Protein 2V82 (pdb70)

Radius of gyration: 15.52 Å; Cα contacts (8 Å, |Δi|>4): 433; chains: 1; bounding box: 41×30×37 Å

Solvent-accessible surface area: 8986 Å² total

CATH classification: 3.20.20.70

InterPro domains:
  IPR000887 KDPG/KHG aldolase [PF01081] (5-183)
  IPR000887 KDPG/KHG aldolase [PTHR30246] (6-203)
  IPR000887 KDPG/KHG aldolase [cd00452] (5-182)
  IPR013785 Aldolase-type TIM barrel [G3DSA:3.20.20.70] (1-205)

Foldseek 3Di:
DPPDDAFEEEEAEQADQVCLVLLVCLLLVLPAAHYAYEPNHPPVVNNQVVCCVVCVVSHQYYYEQDDDLVVLVSRLCPHQEYEHQFQDLSNLLSNVVSPAYAYEDADLVRVVSSVVSPHQEYEHPQQVVVDLQNLLVSCVPDDVRYAYEHEHPDALVCQLSNVVSPHPYYYYYVNQYDNPDDSVSNNVRSNSNVVSSVVSVVD

Sequence (203 aa):
QWQTKLPLIAILRGITPDEALAHVGAVIDAGFDAVEIPLNSPQWEQSIPAIVDAYGDKALIGAGTVLKPEQVDALARGCCQLIVTPNIHSEVIRRAVGYGTVCPGCATATEAFTALEAGAQALKIFPSSAFGPQYIKALKAVLPSDIAVFAVGGVTPENLAQWIDAGCAGAGLGSDLYRAGQSVERTAQQAAAFVKAYREAVQL

Nearest PDB structures (foldseek):
  4qcc-assembly1_A  TM=1.005E+00  e=1.218E-37  Escherichia coli
  2v81-assembly1_A  TM=1.001E+00  e=1.238E-35  Escherichia coli
  4bk9-assembly1_C  TM=8.601E-01  e=1.129E-11  Zymomonas mobilis
  1yad-assembly1_B  TM=7.407E-01  e=1.465E-07  Bacillus subtilis
  3qh2-assembly1_B  TM=7.342E-01  e=1.551E-07  Bacillus subtilis

Structure (mmCIF, N/CA/C/O backbone):
data_2V82
#
_entry.id   2V82
#
_cell.length_a   104.600
_cell.length_b   104.600
_cell.length_c   74.210
_cell.angle_alpha   90.00
_cell.angle_beta   90.00
_cell.angle_gamma   120.00
#
_symmetry.space_group_name_H-M   'H 3'
#
loop_
_entity.id
_entity.type
_entity.pdbx_description
1 polymer '2-DEHYDRO-3-DEOXY-6-PHOSPHOGALACTONATE ALDOLASE'
2 non-polymer 2-KETO-DEOXY-GALACTOSE
3 water water
#
loop_
_atom_site.group_PDB
_atom_site.id
_atom_site.type_symbol
_atom_site.label_atom_id
_atom_site.label_alt_id
_atom_site.label_comp_id
_atom_site.label_asym_id
_atom_site.label_entity_id
_atom_site.label_seq_id
_atom_site.pdbx_PDB_ins_code
_atom_site.Cartn_x
_atom_site.Cartn_y
_atom_site.Cartn_z
_atom_site.occupancy
_atom_site.B_iso_or_equiv
_atom_site.auth_seq_id
_atom_site.auth_comp_id
_atom_site.auth_asym_id
_atom_site.auth_atom_id
_atom_site.pdbx_PDB_model_num
ATOM 1 N N . GLN A 1 2 ? 11.461 22.730 3.368 1.00 65.48 2 GLN A N 1
ATOM 2 C CA . GLN A 1 2 ? 12.293 22.258 2.215 1.00 65.26 2 GLN A CA 1
ATOM 3 C C . GLN A 1 2 ? 13.425 21.318 2.639 1.00 65.08 2 GLN A C 1
ATOM 4 O O . GLN A 1 2 ? 13.886 21.357 3.786 1.00 65.09 2 GLN A O 1
ATOM 10 N N . TRP A 1 3 ? 13.850 20.469 1.699 1.00 64.71 3 TRP A N 1
ATOM 11 C CA . TRP A 1 3 ? 15.097 19.712 1.812 1.00 64.14 3 TRP A CA 1
ATOM 12 C C . TRP A 1 3 ? 16.237 20.724 1.916 1.00 63.66 3 TRP A C 1
ATOM 13 O O . TRP A 1 3 ? 16.275 21.708 1.167 1.00 63.78 3 TRP A O 1
ATOM 24 N N . GLN A 1 4 ? 17.155 20.492 2.849 1.00 62.79 4 GLN A N 1
ATOM 25 C CA . GLN A 1 4 ? 18.174 21.492 3.171 1.00 61.90 4 GLN A CA 1
ATOM 26 C C . GLN A 1 4 ? 19.535 21.216 2.530 1.00 60.87 4 GLN A C 1
ATOM 27 O O . GLN A 1 4 ? 20.560 21.729 2.995 1.00 61.12 4 GLN A O 1
ATOM 33 N N . THR A 1 5 ? 19.542 20.413 1.464 1.00 59.48 5 THR A N 1
ATOM 34 C CA . THR A 1 5 ? 20.762 20.197 0.669 1.00 57.97 5 THR A CA 1
ATOM 35 C C . THR A 1 5 ? 20.580 20.686 -0.785 1.00 56.54 5 THR A C 1
ATOM 36 O O . THR A 1 5 ? 19.491 20.525 -1.360 1.00 56.54 5 THR A O 1
ATOM 40 N N . LYS A 1 6 ? 21.637 21.290 -1.350 1.00 54.20 6 LYS A N 1
ATOM 41 C CA . LYS A 1 6 ? 21.609 21.931 -2.683 1.00 51.91 6 LYS A CA 1
ATOM 42 C C . LYS A 1 6 ? 20.809 21.161 -3.744 1.00 49.97 6 LYS A C 1
ATOM 43 O O . LYS A 1 6 ? 19.749 21.621 -4.177 1.00 49.79 6 LYS A O 1
ATOM 49 N N . LEU A 1 7 ? 21.316 19.997 -4.158 1.00 47.19 7 LEU A N 1
ATOM 50 C CA . LEU A 1 7 ? 20.573 19.107 -5.063 1.00 44.42 7 LEU A CA 1
ATOM 51 C C . LEU A 1 7 ? 19.874 17.992 -4.279 1.00 42.02 7 LEU A C 1
ATOM 52 O O . LEU A 1 7 ? 20.519 17.276 -3.510 1.00 41.75 7 LEU A O 1
ATOM 57 N N . PRO A 1 8 ? 18.553 17.845 -4.484 1.00 39.67 8 PRO A N 1
ATOM 58 C CA . PRO A 1 8 ? 17.691 16.910 -3.760 1.00 38.00 8 PRO A CA 1
ATOM 59 C C . PRO A 1 8 ? 17.738 15.477 -4.297 1.00 36.32 8 PRO A C 1
ATOM 60 O O . PRO A 1 8 ? 16.698 14.845 -4.465 1.00 35.79 8 PRO A O 1
ATOM 64 N N . LEU A 1 9 ? 18.930 14.965 -4.557 1.00 34.94 9 LEU A N 1
ATOM 65 C CA . LEU A 1 9 ? 19.069 13.584 -4.994 1.00 33.61 9 LEU A CA 1
ATOM 66 C C . LEU A 1 9 ? 19.884 12.801 -3.970 1.00 33.13 9 LEU A C 1
ATOM 67 O O . LEU A 1 9 ? 20.926 13.270 -3.486 1.00 32.72 9 LEU A O 1
ATOM 72 N N . ILE A 1 10 ? 19.394 11.611 -3.625 1.00 32.24 10 ILE A N 1
ATOM 73 C CA . ILE A 1 10 ? 20.111 10.761 -2.693 1.00 31.62 10 ILE A CA 1
ATOM 74 C C . ILE A 1 10 ? 20.708 9.607 -3.471 1.00 31.01 10 ILE A C 1
ATOM 75 O O . ILE A 1 10 ? 19.993 8.883 -4.166 1.00 30.28 10 ILE A O 1
ATOM 80 N N . ALA A 1 11 ? 22.024 9.476 -3.370 1.00 30.77 11 ALA A N 1
ATOM 81 C CA . ALA A 1 11 ? 22.758 8.351 -3.932 1.00 30.39 11 ALA A CA 1
ATOM 82 C C . ALA A 1 11 ? 22.669 7.187 -2.963 1.00 30.94 11 ALA A C 1
ATOM 83 O O . ALA A 1 11 ? 23.075 7.300 -1.794 1.00 30.81 11 ALA A O 1
ATOM 85 N N . ILE A 1 12 ? 22.120 6.072 -3.436 1.00 30.35 12 ILE A N 1
ATOM 86 C CA . ILE A 1 12 ? 21.969 4.907 -2.572 1.00 30.24 12 ILE A CA 1
ATOM 87 C C . ILE A 1 12 ? 22.885 3.813 -3.078 1.00 29.76 12 ILE A C 1
ATOM 88 O O . ILE A 1 12 ? 22.689 3.314 -4.184 1.00 30.33 12 ILE A O 1
ATOM 93 N N . LEU A 1 13 ? 23.899 3.460 -2.293 1.00 29.76 13 LEU A N 1
ATOM 94 C CA . LEU A 1 13 ? 24.927 2.522 -2.763 1.00 29.67 13 LEU A CA 1
ATOM 95 C C . LEU A 1 13 ? 24.816 1.145 -2.074 1.00 30.24 13 LEU A C 1
ATOM 96 O O . LEU A 1 13 ? 25.653 0.766 -1.224 1.00 29.22 13 LEU A O 1
ATOM 101 N N . ARG A 1 14 ? 23.770 0.400 -2.443 1.00 29.91 14 ARG A N 1
ATOM 102 C CA . ARG A 1 14 ? 23.460 -0.858 -1.779 1.00 30.65 14 ARG A CA 1
ATOM 103 C C . ARG A 1 14 ? 24.496 -1.908 -2.180 1.00 30.80 14 ARG A C 1
ATOM 104 O O . ARG A 1 14 ? 24.736 -2.103 -3.379 1.00 31.37 14 ARG A O 1
ATOM 112 N N . GLY A 1 15 ? 25.122 -2.560 -1.187 1.00 30.73 15 GLY A N 1
ATOM 113 C CA . GLY A 1 15 ? 26.030 -3.679 -1.463 1.00 30.27 15 GLY A CA 1
ATOM 114 C C . GLY A 1 15 ? 27.459 -3.254 -1.752 1.00 30.58 15 GLY A C 1
ATOM 115 O O . GLY A 1 15 ? 28.308 -4.079 -2.057 1.00 30.27 15 GLY A O 1
ATOM 116 N N . ILE A 1 16 ? 27.727 -1.957 -1.670 1.00 30.59 16 ILE A N 1
ATOM 117 C CA . ILE A 1 16 ? 29.110 -1.476 -1.748 1.00 31.05 16 ILE A CA 1
ATOM 118 C C . ILE A 1 16 ? 29.957 -2.005 -0.567 1.00 31.31 16 ILE A C 1
ATOM 119 O O . ILE A 1 16 ? 29.452 -2.186 0.556 1.00 30.62 16 ILE A O 1
ATOM 124 N N . THR A 1 17 ? 31.230 -2.288 -0.844 1.00 32.29 17 THR A N 1
ATOM 125 C CA . THR A 1 17 ? 32.162 -2.822 0.154 1.00 32.88 17 THR A CA 1
ATOM 126 C C . THR A 1 17 ? 33.067 -1.678 0.662 1.00 33.57 17 THR A C 1
ATOM 127 O O . THR A 1 17 ? 33.206 -0.644 -0.016 1.00 33.28 17 THR A O 1
ATOM 131 N N . PRO A 1 18 ? 33.658 -1.840 1.867 1.00 33.94 18 PRO A N 1
ATOM 132 C CA . PRO A 1 18 ? 34.569 -0.822 2.403 1.00 34.36 18 PRO A CA 1
ATOM 133 C C . PRO A 1 18 ? 35.694 -0.374 1.467 1.00 34.63 18 PRO A C 1
ATOM 134 O O . PRO A 1 18 ? 35.974 0.825 1.416 1.00 34.07 18 PRO A O 1
ATOM 138 N N . ASP A 1 19 ? 36.315 -1.297 0.728 1.00 35.48 19 ASP A N 1
ATOM 139 C CA . ASP A 1 19 ? 37.448 -0.930 -0.139 1.00 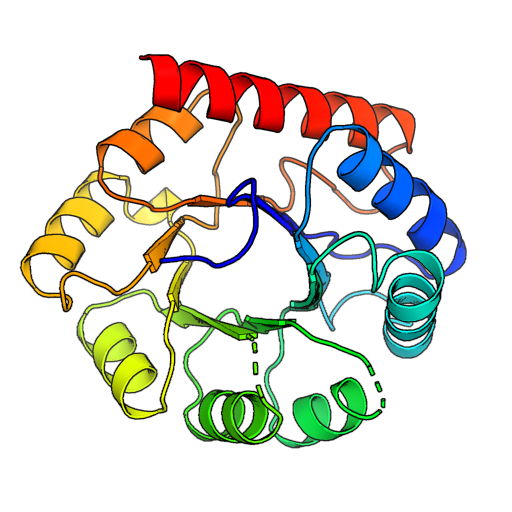37.37 19 ASP A CA 1
ATOM 140 C C . ASP A 1 19 ? 37.022 -0.089 -1.348 1.00 37.33 19 ASP A C 1
ATOM 141 O O . ASP A 1 19 ? 37.852 0.575 -1.980 1.00 37.66 19 ASP A O 1
ATOM 146 N N . GLU A 1 20 ? 35.733 -0.106 -1.674 1.00 37.34 20 GLU A N 1
ATOM 147 C CA . GLU A 1 20 ? 35.284 0.669 -2.828 1.00 37.13 20 GLU A CA 1
ATOM 148 C C . GLU A 1 20 ? 34.492 1.928 -2.438 1.00 36.30 20 GLU A C 1
ATOM 149 O O . GLU A 1 20 ? 34.287 2.813 -3.261 1.00 35.73 20 GLU A O 1
ATOM 155 N N . ALA A 1 21 ? 34.105 2.021 -1.167 1.00 35.50 21 ALA A N 1
ATOM 156 C CA . ALA A 1 21 ? 33.236 3.100 -0.699 1.00 35.07 21 ALA A CA 1
ATOM 157 C C . ALA A 1 21 ? 33.745 4.503 -1.033 1.00 34.47 21 ALA A C 1
ATOM 158 O O . ALA A 1 21 ? 32.996 5.324 -1.554 1.00 34.88 21 ALA A O 1
ATOM 160 N N . LEU A 1 22 ? 35.005 4.784 -0.730 1.00 34.20 22 LEU A N 1
ATOM 161 C CA . LEU A 1 22 ? 35.546 6.138 -0.916 1.00 34.14 22 LEU A CA 1
ATOM 162 C C . LEU A 1 22 ? 35.554 6.611 -2.374 1.00 33.88 22 LEU A C 1
ATOM 163 O O . LEU A 1 22 ? 35.249 7.778 -2.661 1.00 34.12 22 LEU A O 1
ATOM 168 N N . ALA A 1 23 ? 35.905 5.707 -3.288 1.00 33.22 23 ALA A N 1
ATOM 169 C CA . ALA A 1 23 ? 35.978 6.038 -4.706 1.00 32.85 23 ALA A CA 1
ATOM 170 C C . ALA A 1 23 ? 34.600 6.285 -5.312 1.00 32.33 23 ALA A C 1
ATOM 171 O O . ALA A 1 23 ? 34.409 7.237 -6.046 1.00 31.57 23 ALA A O 1
ATOM 173 N N . HIS A 1 24 ? 33.644 5.417 -4.999 1.00 32.39 24 HIS A N 1
ATOM 174 C CA . HIS A 1 24 ? 32.300 5.553 -5.551 1.00 32.38 24 HIS A CA 1
ATOM 175 C C . HIS A 1 24 ? 31.550 6.760 -4.975 1.00 32.18 24 HIS A C 1
ATOM 176 O O . HIS A 1 24 ? 30.776 7.429 -5.681 1.00 32.28 24 HIS A O 1
ATOM 183 N N . VAL A 1 25 ? 31.785 7.033 -3.693 1.00 31.03 25 VAL A N 1
ATOM 184 C CA . VAL A 1 25 ? 31.173 8.191 -3.066 1.00 30.75 25 VAL A CA 1
ATOM 185 C C . VAL A 1 25 ? 31.794 9.441 -3.651 1.00 30.61 25 VAL A C 1
ATOM 186 O O . VAL A 1 25 ? 31.089 10.383 -3.941 1.00 31.27 25 VAL A O 1
ATOM 190 N N . GLY A 1 26 ? 33.111 9.437 -3.840 1.00 31.34 26 GLY A N 1
ATOM 191 C CA . GLY A 1 26 ? 33.811 10.583 -4.438 1.00 31.05 26 GLY A CA 1
ATOM 192 C C . GLY A 1 26 ? 33.313 10.844 -5.847 1.00 31.47 26 GLY A C 1
ATOM 193 O O . GLY A 1 26 ? 33.205 12.006 -6.282 1.00 31.70 26 GLY A O 1
ATOM 194 N N . ALA A 1 27 ? 33.000 9.767 -6.568 1.00 31.01 27 ALA A N 1
ATOM 195 C CA . ALA A 1 27 ? 32.409 9.902 -7.912 1.00 31.13 27 ALA A CA 1
ATOM 196 C C . ALA A 1 27 ? 31.079 10.656 -7.849 1.00 31.01 27 ALA A C 1
ATOM 197 O O . ALA A 1 27 ? 30.917 11.658 -8.543 1.00 31.07 27 ALA A O 1
ATOM 199 N N . VAL A 1 28 ? 30.149 10.199 -7.009 1.00 31.12 28 VAL A N 1
ATOM 200 C CA . VAL A 1 28 ? 28.810 10.798 -6.986 1.00 31.55 28 VAL A CA 1
ATOM 201 C C . VAL A 1 28 ? 28.875 12.255 -6.544 1.00 32.40 28 VAL A C 1
ATOM 202 O O . VAL A 1 28 ? 28.184 13.092 -7.106 1.00 32.29 28 VAL A O 1
ATOM 206 N N . ILE A 1 29 ? 29.709 12.540 -5.541 1.00 33.06 29 ILE A N 1
ATOM 207 C CA . ILE A 1 29 ? 29.844 13.895 -5.017 1.00 34.15 29 ILE A CA 1
ATOM 208 C C . ILE A 1 29 ? 30.456 14.814 -6.075 1.00 34.21 29 ILE A C 1
ATOM 209 O O . ILE A 1 29 ? 29.966 15.924 -6.291 1.00 34.17 29 ILE A O 1
ATOM 214 N N . ASP A 1 30 ? 31.501 14.333 -6.748 1.00 34.61 30 ASP A N 1
ATOM 215 C CA . ASP A 1 30 ? 32.151 15.082 -7.834 1.00 35.11 30 ASP A CA 1
ATOM 216 C C . ASP A 1 30 ? 31.194 15.489 -8.960 1.00 34.78 30 ASP A C 1
ATOM 217 O O . ASP A 1 30 ? 31.400 16.508 -9.622 1.00 34.33 30 ASP A O 1
ATOM 222 N N . ALA A 1 31 ? 30.156 14.682 -9.162 1.00 34.70 31 ALA A N 1
ATOM 223 C CA . ALA A 1 31 ? 29.194 14.869 -10.236 1.00 35.05 31 ALA A CA 1
ATOM 224 C C . ALA A 1 31 ? 28.070 15.825 -9.840 1.00 35.27 31 ALA A C 1
ATOM 225 O O . ALA A 1 31 ? 27.387 16.390 -10.706 1.00 35.47 31 ALA A O 1
ATOM 227 N N . GLY A 1 32 ? 27.874 15.999 -8.534 1.00 35.27 32 GLY A N 1
ATOM 228 C CA . GLY A 1 32 ? 26.968 17.027 -8.036 1.00 34.46 32 GLY A CA 1
ATOM 229 C C . GLY A 1 32 ? 26.076 16.602 -6.890 1.00 34.41 32 GLY A C 1
ATOM 230 O O . GLY A 1 32 ? 25.306 17.410 -6.358 1.00 34.29 32 GLY A O 1
ATOM 231 N N . PHE A 1 33 ? 26.151 15.331 -6.510 1.00 34.33 33 PHE A N 1
ATOM 232 C CA . PHE A 1 33 ? 25.338 14.842 -5.403 1.00 33.77 33 PHE A CA 1
ATOM 233 C C . PHE A 1 33 ? 25.816 15.456 -4.096 1.00 34.06 33 PHE A C 1
ATOM 234 O O . PHE A 1 33 ? 27.018 15.681 -3.903 1.00 33.24 33 PHE A O 1
ATOM 242 N N . ASP A 1 34 ? 24.874 15.739 -3.203 1.00 34.17 34 ASP A N 1
ATOM 243 C CA . ASP A 1 34 ? 25.244 16.119 -1.836 1.00 34.98 34 ASP A CA 1
ATOM 244 C C . ASP A 1 34 ? 24.388 15.411 -0.785 1.00 34.48 34 ASP A C 1
ATOM 245 O O . ASP A 1 34 ? 24.180 15.912 0.314 1.00 34.93 34 ASP A O 1
ATOM 250 N N . ALA A 1 35 ? 23.884 14.240 -1.153 1.00 34.39 35 ALA A N 1
ATOM 251 C CA . ALA A 1 35 ? 23.374 13.285 -0.183 1.00 34.52 35 ALA A CA 1
ATOM 252 C C . ALA A 1 35 ? 23.669 11.875 -0.679 1.00 34.68 35 ALA A C 1
ATOM 253 O O . ALA A 1 35 ? 23.451 11.528 -1.853 1.00 35.10 35 ALA A O 1
ATOM 255 N N . VAL A 1 36 ? 24.208 11.083 0.235 1.00 34.45 36 VAL A N 1
ATOM 256 C CA . VAL A 1 36 ? 24.696 9.745 -0.055 1.00 33.74 36 VAL A CA 1
ATOM 257 C C . VAL A 1 36 ? 24.372 8.908 1.165 1.00 33.88 36 VAL A C 1
ATOM 258 O O . VAL A 1 36 ? 24.518 9.373 2.299 1.00 33.54 36 VAL A O 1
ATOM 262 N N . GLU A 1 37 ? 23.948 7.671 0.926 1.00 33.61 37 GLU A N 1
ATOM 263 C CA . GLU A 1 37 ? 23.694 6.746 2.009 1.00 33.47 37 GLU A CA 1
ATOM 264 C C . GLU A 1 37 ? 24.092 5.342 1.601 1.00 33.18 37 GLU A C 1
ATOM 265 O O . GLU A 1 37 ? 24.038 4.971 0.415 1.00 33.21 37 GLU A O 1
ATOM 271 N N . ILE A 1 38 ? 24.510 4.578 2.594 1.00 32.75 38 ILE A N 1
ATOM 272 C CA . ILE A 1 38 ? 24.866 3.182 2.425 1.00 33.29 38 ILE A CA 1
ATOM 273 C C . ILE A 1 38 ? 23.868 2.351 3.215 1.00 32.67 38 ILE A C 1
ATOM 274 O O . ILE A 1 38 ? 23.774 2.494 4.438 1.00 32.09 38 ILE A O 1
ATOM 279 N N . PRO A 1 39 ? 23.074 1.516 2.518 1.00 33.02 39 PRO A N 1
ATOM 280 C CA . PRO A 1 39 ? 22.165 0.580 3.207 1.00 32.59 39 PRO A CA 1
ATOM 281 C C . PRO A 1 39 ? 22.884 -0.379 4.166 1.00 32.90 39 PRO A C 1
ATOM 282 O O . PRO A 1 39 ? 23.999 -0.825 3.888 1.00 31.55 39 PRO A O 1
ATOM 286 N N . LEU A 1 40 ? 22.228 -0.671 5.290 1.00 33.18 40 LEU A N 1
ATOM 287 C CA . LEU A 1 40 ? 22.784 -1.525 6.322 1.00 33.69 40 LEU A CA 1
ATOM 288 C C . LEU A 1 40 ? 22.781 -2.984 5.914 1.00 34.01 40 LEU A C 1
ATOM 289 O O . LEU A 1 40 ? 23.356 -3.810 6.623 1.00 34.15 40 LEU A O 1
ATOM 294 N N . ASN A 1 41 ? 22.157 -3.316 4.775 1.00 34.48 41 ASN A N 1
ATOM 295 C CA . ASN A 1 41 ? 22.364 -4.654 4.214 1.00 35.06 41 ASN A CA 1
ATOM 296 C C . ASN A 1 41 ? 23.543 -4.749 3.245 1.00 34.95 41 ASN A C 1
ATOM 297 O O . ASN A 1 41 ? 23.703 -5.771 2.568 1.00 34.32 41 ASN A O 1
ATOM 302 N N . SER A 1 42 ? 24.379 -3.705 3.237 1.00 34.81 42 SER A N 1
ATOM 303 C CA . SER A 1 42 ? 25.693 -3.731 2.558 1.00 35.10 42 SER A CA 1
ATOM 304 C C . SER A 1 42 ? 26.755 -4.414 3.430 1.00 35.50 42 SER A C 1
ATOM 305 O O . SER A 1 42 ? 26.771 -4.231 4.657 1.00 35.92 42 SER A O 1
ATOM 308 N N . PRO A 1 43 ? 27.682 -5.159 2.806 1.00 35.49 43 PRO A N 1
ATOM 309 C CA . PRO A 1 43 ? 28.670 -5.861 3.624 1.00 35.69 43 PRO A CA 1
ATOM 310 C C . PRO A 1 43 ? 29.644 -4.921 4.352 1.00 35.59 43 PRO A C 1
ATOM 311 O O . PRO A 1 43 ? 30.213 -3.994 3.740 1.00 35.23 43 PRO A O 1
ATOM 315 N N . GLN A 1 44 ? 29.839 -5.182 5.648 1.00 35.51 44 GLN A N 1
ATOM 316 C CA . GLN A 1 44 ? 30.749 -4.394 6.481 1.00 35.41 44 GLN A CA 1
ATOM 317 C C . GLN A 1 44 ? 30.442 -2.879 6.424 1.00 35.01 44 GLN A C 1
ATOM 318 O O . GLN A 1 44 ? 31.343 -2.040 6.321 1.00 34.86 44 GLN A O 1
ATOM 324 N N . TRP A 1 45 ? 29.154 -2.539 6.511 1.00 34.62 45 TRP A N 1
ATOM 325 C CA . TRP A 1 45 ? 28.725 -1.145 6.520 1.00 34.53 45 TRP A CA 1
ATOM 326 C C . TRP A 1 45 ? 29.326 -0.336 7.686 1.00 34.18 45 TRP A C 1
ATOM 327 O O . TRP A 1 45 ? 29.521 0.868 7.570 1.00 34.03 45 TRP A O 1
ATOM 338 N N . GLU A 1 46 ? 29.616 -0.994 8.804 1.00 34.36 46 GLU A N 1
ATOM 339 C CA . GLU A 1 46 ? 30.191 -0.296 9.957 1.00 34.68 46 GLU A CA 1
ATOM 340 C C . GLU A 1 46 ? 31.661 0.051 9.766 1.00 33.78 46 GLU A C 1
ATOM 341 O O . GLU A 1 46 ? 32.268 0.691 10.638 1.00 32.76 46 GLU A O 1
ATOM 347 N N . GLN A 1 47 ? 32.228 -0.384 8.631 1.00 33.12 47 GLN A N 1
ATOM 348 C CA . GLN A 1 47 ? 33.525 0.109 8.158 1.00 32.61 47 GLN A CA 1
ATOM 349 C C . GLN A 1 47 ? 33.352 1.221 7.137 1.00 32.21 47 GLN A C 1
ATOM 350 O O . GLN A 1 47 ? 34.041 2.233 7.199 1.00 32.36 47 GLN A O 1
ATOM 356 N N . SER A 1 48 ? 32.467 1.009 6.169 1.00 31.79 48 SER A N 1
ATOM 357 C CA . SER A 1 48 ? 32.285 1.956 5.062 1.00 31.62 48 SER A CA 1
ATOM 358 C C . SER A 1 48 ? 31.710 3.288 5.537 1.00 31.29 48 SER A C 1
ATOM 359 O O . SER A 1 48 ? 32.204 4.344 5.154 1.00 31.90 48 SER A O 1
ATOM 362 N N . ILE A 1 49 ? 30.667 3.239 6.364 1.00 31.13 49 ILE A N 1
ATOM 363 C CA . ILE A 1 49 ? 29.961 4.473 6.773 1.00 31.49 49 ILE A CA 1
ATOM 364 C C . ILE A 1 49 ? 30.861 5.461 7.534 1.00 31.23 49 ILE A C 1
ATOM 365 O O . ILE A 1 49 ? 31.014 6.608 7.103 1.00 31.92 49 ILE A O 1
ATOM 370 N N . PRO A 1 50 ? 31.475 5.027 8.649 1.00 31.00 50 PRO A N 1
ATOM 371 C CA . PRO A 1 50 ? 32.354 5.994 9.323 1.00 30.89 50 PRO A CA 1
ATOM 372 C C . PRO A 1 50 ? 33.503 6.526 8.445 1.00 31.55 50 PRO A C 1
ATOM 373 O O . PRO A 1 50 ? 33.929 7.672 8.633 1.00 31.04 50 PRO A O 1
ATOM 377 N N . ALA A 1 51 ? 33.998 5.706 7.517 1.00 31.88 51 ALA A N 1
ATOM 378 C CA . ALA A 1 51 ? 35.013 6.147 6.552 1.00 33.23 51 ALA A CA 1
ATOM 379 C C . ALA A 1 51 ? 34.514 7.299 5.674 1.00 33.77 51 ALA A C 1
ATOM 380 O O . ALA A 1 51 ? 35.239 8.266 5.441 1.00 34.77 51 ALA A O 1
ATOM 382 N N . ILE A 1 52 ? 33.272 7.198 5.208 1.00 33.99 52 ILE A N 1
ATOM 383 C CA . ILE A 1 52 ? 32.711 8.172 4.263 1.00 33.74 52 ILE A CA 1
ATOM 384 C C . ILE A 1 52 ? 32.286 9.445 4.971 1.00 33.51 52 ILE A C 1
ATOM 385 O O . ILE A 1 52 ? 32.399 10.538 4.404 1.00 33.56 52 ILE A O 1
ATOM 390 N N . VAL A 1 53 ? 31.827 9.304 6.216 1.00 32.34 53 VAL A N 1
ATOM 391 C CA . VAL A 1 53 ? 31.585 10.442 7.090 1.00 31.64 53 VAL A CA 1
ATOM 392 C C . VAL A 1 53 ? 32.855 11.263 7.260 1.00 31.92 53 VAL A C 1
ATOM 393 O O . VAL A 1 53 ? 32.833 12.506 7.277 1.00 31.93 53 VAL A O 1
ATOM 397 N N . ASP A 1 54 ? 33.968 10.568 7.390 1.00 31.97 54 ASP A N 1
ATOM 398 C CA . ASP A 1 54 ? 35.208 11.251 7.688 1.00 33.18 54 ASP A CA 1
ATOM 399 C C . ASP A 1 54 ? 35.841 11.885 6.455 1.00 32.99 54 ASP A C 1
ATOM 400 O O . ASP A 1 54 ? 36.357 12.992 6.533 1.00 32.37 54 ASP A O 1
ATOM 405 N N . ALA A 1 55 ? 35.765 11.195 5.321 1.00 33.08 55 ALA A N 1
ATOM 406 C CA . ALA A 1 55 ? 36.251 11.747 4.055 1.00 33.55 55 ALA A CA 1
ATOM 407 C C . ALA A 1 55 ? 35.328 12.812 3.446 1.00 33.91 55 ALA A C 1
ATOM 408 O O . ALA A 1 55 ? 35.802 13.780 2.860 1.00 33.76 55 ALA A O 1
ATOM 410 N N . TYR A 1 56 ? 34.017 12.645 3.603 1.00 35.03 56 TYR A N 1
ATOM 411 C CA . TYR A 1 56 ? 33.037 13.424 2.835 1.00 35.86 56 TYR A CA 1
ATOM 412 C C . TYR A 1 56 ? 31.957 14.132 3.657 1.00 36.41 56 TYR A C 1
ATOM 413 O O . TYR A 1 56 ? 31.191 14.91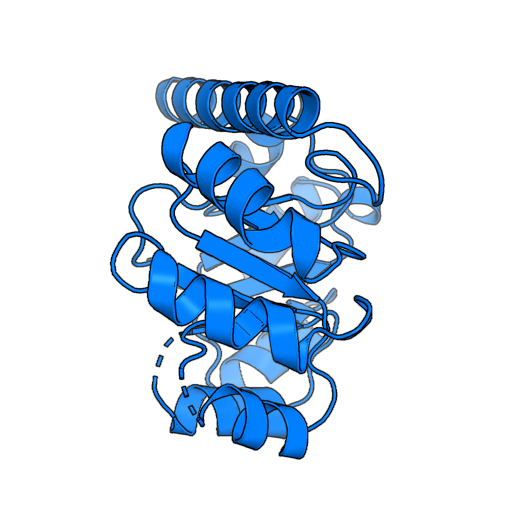4 3.104 1.00 36.01 56 TYR A O 1
ATOM 422 N N . GLY A 1 57 ? 31.916 13.877 4.968 1.00 37.33 57 GLY A N 1
ATOM 423 C CA . GLY A 1 57 ? 30.888 14.439 5.867 1.00 37.99 57 GLY A CA 1
ATOM 424 C C . GLY A 1 57 ? 30.649 15.940 5.816 1.00 38.90 57 GLY A C 1
ATOM 425 O O . GLY A 1 57 ? 29.554 16.416 6.145 1.00 38.92 57 GLY A O 1
ATOM 426 N N . ASP A 1 58 ? 31.682 16.679 5.414 1.00 39.75 58 ASP A N 1
ATOM 427 C CA . ASP A 1 58 ? 31.625 18.127 5.253 1.00 40.13 58 ASP A CA 1
ATOM 428 C C . ASP A 1 58 ? 31.467 18.541 3.796 1.00 40.07 58 ASP A C 1
ATOM 429 O O . ASP A 1 58 ? 31.559 19.731 3.481 1.00 40.50 58 ASP A O 1
ATOM 434 N N . LYS A 1 59 ? 31.267 17.570 2.906 1.00 39.46 59 LYS A N 1
ATOM 435 C CA . LYS A 1 59 ? 31.048 17.865 1.487 1.00 39.00 59 LYS A CA 1
ATOM 436 C C . LYS A 1 59 ? 29.650 17.430 1.043 1.00 37.93 59 LYS A C 1
ATOM 437 O O . LYS A 1 59 ? 29.139 17.911 0.032 1.00 37.91 59 LYS A O 1
ATOM 443 N N . ALA A 1 60 ? 29.034 16.536 1.816 1.00 36.76 60 ALA A N 1
ATOM 444 C CA . ALA A 1 60 ? 27.727 15.965 1.479 1.00 36.12 60 ALA A CA 1
ATOM 445 C C . ALA A 1 60 ? 26.991 15.468 2.708 1.00 35.34 60 ALA A C 1
ATOM 446 O O . ALA A 1 60 ? 27.610 15.174 3.740 1.00 34.93 60 ALA A O 1
ATOM 448 N N . LEU A 1 61 ? 25.672 15.343 2.585 1.00 34.68 61 LEU A N 1
ATOM 449 C CA . LEU A 1 61 ? 24.873 14.734 3.641 1.00 33.84 61 LEU A CA 1
ATOM 450 C C . LEU A 1 61 ? 25.135 13.243 3.610 1.00 32.57 61 LEU A C 1
ATOM 451 O O . LEU A 1 61 ? 24.752 12.556 2.661 1.00 32.47 61 LEU A O 1
ATOM 456 N N . ILE A 1 62 ? 25.808 12.743 4.640 1.00 31.95 62 ILE A N 1
ATOM 457 C CA . ILE A 1 62 ? 26.225 11.332 4.650 1.00 31.02 62 ILE A CA 1
ATOM 458 C C . ILE A 1 62 ? 25.384 10.533 5.622 1.00 30.94 62 ILE A C 1
ATOM 459 O O . ILE A 1 62 ? 25.177 10.952 6.752 1.00 30.40 62 ILE A O 1
ATOM 464 N N . GLY A 1 63 ? 24.914 9.368 5.186 1.00 30.66 63 GLY A N 1
ATOM 465 C CA . GLY A 1 63 ? 24.188 8.511 6.093 1.00 30.59 63 GLY A CA 1
ATOM 466 C C . GLY A 1 63 ? 23.963 7.076 5.664 1.00 30.40 63 GLY A C 1
ATOM 467 O O . GLY A 1 63 ? 24.741 6.476 4.898 1.00 29.79 63 GLY A O 1
ATOM 468 N N . ALA A 1 64 ? 22.881 6.525 6.179 1.00 30.16 64 ALA A N 1
ATOM 469 C CA . ALA A 1 64 ? 22.631 5.102 6.060 1.00 30.19 64 ALA A CA 1
ATOM 470 C C . ALA A 1 64 ? 21.209 4.824 5.608 1.00 30.17 64 ALA A C 1
ATOM 471 O O . ALA A 1 64 ? 20.301 5.622 5.860 1.00 29.68 64 ALA A O 1
ATOM 473 N N . GLY A 1 65 ? 21.024 3.674 4.967 1.00 29.61 65 GLY A N 1
ATOM 474 C CA . GLY A 1 65 ? 19.704 3.234 4.549 1.00 30.49 65 GLY A CA 1
ATOM 475 C C . GLY A 1 65 ? 19.347 1.918 5.197 1.00 31.13 65 GLY A C 1
ATOM 476 O O . GLY A 1 65 ? 20.161 1.321 5.924 1.00 30.87 65 GLY A O 1
ATOM 477 N N . THR A 1 66 ? 18.124 1.462 4.938 1.00 31.75 66 THR A N 1
ATOM 478 C CA . THR A 1 66 ? 17.623 0.176 5.448 1.00 31.64 66 THR A CA 1
ATOM 479 C C . THR A 1 66 ? 17.856 0.052 6.966 1.00 32.09 66 THR A C 1
ATOM 480 O O . THR A 1 66 ? 18.288 -0.998 7.490 1.00 31.43 66 THR A O 1
ATOM 484 N N . VAL A 1 67 ? 17.534 1.146 7.658 1.00 31.42 67 VAL A N 1
ATOM 485 C CA . VAL A 1 67 ? 17.703 1.263 9.093 1.00 31.27 67 VAL A CA 1
ATOM 486 C C . VAL A 1 67 ? 16.407 0.799 9.768 1.00 31.91 67 VAL A C 1
ATOM 487 O O . VAL A 1 67 ? 15.407 1.516 9.741 1.00 31.85 67 VAL A O 1
ATOM 491 N N . LEU A 1 68 ? 16.454 -0.380 10.387 1.00 32.02 68 LEU A N 1
ATOM 492 C CA . LEU A 1 68 ? 15.256 -1.119 10.808 1.00 32.83 68 LEU A CA 1
ATOM 493 C C . LEU A 1 68 ? 15.076 -1.223 12.314 1.00 33.24 68 LEU A C 1
ATOM 494 O O . LEU A 1 68 ? 13.988 -1.557 12.786 1.00 32.85 68 LEU A O 1
ATOM 499 N N . LYS A 1 69 ? 16.150 -0.965 13.063 1.00 33.61 69 LYS A N 1
ATOM 500 C CA . LYS A 1 69 ? 16.138 -1.107 14.513 1.00 34.44 69 LYS A CA 1
ATOM 501 C C . LYS A 1 69 ? 16.643 0.149 15.227 1.00 34.22 69 LYS A C 1
ATOM 502 O O . LYS A 1 69 ? 17.639 0.738 14.816 1.00 34.07 69 LYS A O 1
ATOM 508 N N . PRO A 1 70 ? 15.961 0.556 16.315 1.00 34.85 70 PRO A N 1
ATOM 509 C CA . PRO A 1 70 ? 16.402 1.695 17.119 1.00 34.53 70 PRO A CA 1
ATOM 510 C C . PRO A 1 70 ? 17.886 1.663 17.447 1.00 34.48 70 PRO A C 1
ATOM 511 O O . PRO A 1 70 ? 18.556 2.682 17.283 1.00 34.79 70 PRO A O 1
ATOM 515 N N . GLU A 1 71 ? 18.398 0.505 17.869 1.00 34.82 71 GLU A N 1
ATOM 516 C CA . GLU A 1 71 ? 19.824 0.339 18.222 1.00 35.02 71 GLU A CA 1
ATOM 517 C C . GLU A 1 71 ? 20.815 0.607 17.086 1.00 34.45 71 GLU A C 1
ATOM 518 O O . GLU A 1 71 ? 21.979 0.931 17.339 1.00 34.31 71 GLU A O 1
ATOM 524 N N . GLN A 1 72 ? 20.362 0.481 15.843 1.00 33.26 72 GLN A N 1
ATOM 525 C CA . GLN A 1 72 ? 21.198 0.841 14.692 1.00 32.49 72 GLN A CA 1
ATOM 526 C C . GLN A 1 72 ? 21.373 2.351 14.587 1.00 31.62 72 GLN A C 1
ATOM 527 O O . GLN A 1 72 ? 22.463 2.825 14.299 1.00 31.18 72 GLN A O 1
ATOM 533 N N . VAL A 1 73 ? 20.288 3.089 14.825 1.00 30.74 73 VAL A N 1
ATOM 534 C CA . VAL A 1 73 ? 20.336 4.548 14.918 1.00 29.97 73 VAL A CA 1
ATOM 535 C C . VAL A 1 73 ? 21.397 5.023 15.926 1.00 30.04 73 VAL A C 1
ATOM 536 O O . VAL A 1 73 ? 22.218 5.884 15.595 1.00 29.92 73 VAL A O 1
ATOM 540 N N . ASP A 1 74 ? 21.399 4.436 17.125 1.00 30.00 74 ASP A N 1
ATOM 541 C CA . ASP A 1 74 ? 22.420 4.725 18.146 1.00 30.27 74 ASP A CA 1
ATOM 542 C C . ASP A 1 74 ? 23.843 4.518 17.610 1.00 29.84 74 ASP A C 1
ATOM 543 O O . ASP A 1 74 ? 24.707 5.391 17.765 1.00 30.35 74 ASP A O 1
ATOM 548 N N . ALA A 1 75 ? 24.085 3.362 16.990 1.00 29.30 75 ALA A N 1
ATOM 549 C CA . ALA A 1 75 ? 25.408 3.028 16.450 1.00 27.98 75 ALA A CA 1
ATOM 550 C C . ALA A 1 75 ? 25.814 4.013 15.369 1.00 27.63 75 ALA A C 1
ATOM 551 O O . ALA A 1 75 ? 26.965 4.425 15.304 1.00 26.54 75 ALA A O 1
ATOM 553 N N . LEU A 1 76 ? 24.851 4.392 14.527 1.00 27.42 76 LEU A N 1
ATOM 554 C CA . LEU A 1 76 ? 25.109 5.264 13.370 1.00 27.41 76 LEU A CA 1
ATOM 555 C C . LEU A 1 76 ? 25.402 6.696 13.792 1.00 27.78 76 LEU A C 1
ATOM 556 O O . LEU A 1 76 ? 26.227 7.358 13.163 1.00 28.38 76 LEU A O 1
ATOM 561 N N . ALA A 1 77 ? 24.718 7.149 14.851 1.00 27.60 77 ALA A N 1
ATOM 562 C CA . ALA A 1 77 ? 24.967 8.459 15.465 1.00 28.79 77 ALA A CA 1
ATOM 563 C C . ALA A 1 77 ? 26.434 8.573 15.898 1.00 28.76 77 ALA A C 1
ATOM 564 O O . ALA A 1 77 ? 27.134 9.532 15.538 1.00 29.50 77 ALA A O 1
ATOM 566 N N . ARG A 1 78 ? 26.898 7.570 16.633 1.00 28.50 78 ARG A N 1
ATOM 567 C CA . ARG A 1 78 ? 28.288 7.515 17.053 1.00 28.38 78 ARG A CA 1
ATOM 568 C C . ARG A 1 78 ? 29.253 7.552 15.863 1.00 28.84 78 ARG A C 1
ATOM 569 O O . ARG A 1 78 ? 30.282 8.221 15.923 1.00 27.40 78 ARG A O 1
ATOM 585 N N . GLY A 1 80 ? 28.846 9.196 13.259 1.00 31.77 80 GLY A N 1
ATOM 586 C CA . GLY A 1 80 ? 28.737 10.505 12.624 1.00 32.02 80 GLY A CA 1
ATOM 587 C C . GLY A 1 80 ? 27.785 10.560 11.432 1.00 32.30 80 GLY A C 1
ATOM 588 O O . GLY A 1 80 ? 27.905 11.437 10.574 1.00 31.86 80 GLY A O 1
ATOM 589 N N . CYS A 1 81 ? 26.859 9.606 11.358 1.00 32.68 81 CYS A N 1
ATOM 590 C CA A CYS A 1 81 ? 25.792 9.595 10.354 0.60 32.93 81 CYS A CA 1
ATOM 591 C CA B CYS A 1 81 ? 25.831 9.650 10.322 0.40 32.77 81 CYS A CA 1
ATOM 592 C C . CYS A 1 81 ? 24.940 10.853 10.532 1.00 32.88 81 CYS A C 1
ATOM 593 O O . CYS A 1 81 ? 24.635 11.228 11.666 1.00 32.50 81 CYS A O 1
ATOM 598 N N . GLN A 1 82 ? 24.563 11.495 9.429 1.00 32.99 82 GLN A N 1
ATOM 599 C CA . GLN A 1 82 ? 23.765 12.733 9.498 1.00 33.42 82 GLN A CA 1
ATOM 600 C C . GLN A 1 82 ? 22.383 12.486 8.912 1.00 32.86 82 GLN A C 1
ATOM 601 O O . GLN A 1 82 ? 21.459 13.293 9.074 1.00 32.33 82 GLN A O 1
ATOM 607 N N . LEU A 1 83 ? 22.263 11.347 8.240 1.00 32.60 83 LEU A N 1
ATOM 608 C CA . LEU A 1 83 ? 21.086 11.006 7.463 1.00 32.04 83 LEU A CA 1
ATOM 609 C C . LEU A 1 83 ? 20.633 9.567 7.696 1.00 32.90 83 LEU A C 1
ATOM 610 O O . LEU A 1 83 ? 21.434 8.624 7.589 1.00 33.12 83 LEU A O 1
ATOM 615 N N . ILE A 1 84 ? 19.343 9.399 7.980 1.00 32.93 84 ILE A N 1
ATOM 616 C CA . ILE A 1 84 ? 18.743 8.078 8.163 1.00 33.63 84 ILE A CA 1
ATOM 617 C C . ILE A 1 84 ? 17.636 7.898 7.106 1.00 33.70 84 ILE A C 1
ATOM 618 O O . ILE A 1 84 ? 16.690 8.678 7.062 1.00 33.24 84 ILE A O 1
ATOM 623 N N . VAL A 1 85 ? 17.805 6.897 6.244 1.00 33.71 85 VAL A N 1
ATOM 624 C CA . VAL A 1 85 ? 16.803 6.490 5.256 1.00 33.67 85 VAL A CA 1
ATOM 625 C C . VAL A 1 85 ? 16.348 5.067 5.594 1.00 33.79 85 VAL A C 1
ATOM 626 O O . VAL A 1 85 ? 17.166 4.238 6.019 1.00 33.16 85 VAL A O 1
ATOM 630 N N . THR A 1 86 ? 15.054 4.793 5.385 1.00 33.22 86 THR A N 1
ATOM 631 C CA . THR A 1 86 ? 14.431 3.510 5.749 1.00 33.06 86 THR A CA 1
ATOM 632 C C . THR A 1 86 ? 13.530 3.022 4.607 1.00 32.66 86 THR A C 1
ATOM 633 O O . THR A 1 86 ? 13.113 3.812 3.764 1.00 31.86 86 THR A O 1
ATOM 637 N N . PRO A 1 87 ? 13.262 1.707 4.552 1.00 33.12 87 PRO A N 1
ATOM 638 C CA . PRO A 1 87 ? 12.246 1.241 3.602 1.00 33.17 87 PRO A CA 1
ATOM 639 C C . PRO A 1 87 ? 10.836 1.282 4.185 1.00 33.40 87 PRO A C 1
ATOM 640 O O . PRO A 1 87 ? 9.853 1.183 3.447 1.00 32.64 87 PRO A O 1
ATOM 644 N N . ASN A 1 88 ? 10.743 1.459 5.501 1.00 34.09 88 ASN A N 1
ATOM 645 C CA . ASN A 1 88 ? 9.470 1.341 6.207 1.00 34.33 88 ASN A CA 1
ATOM 646 C C . ASN A 1 88 ? 9.293 2.432 7.270 1.00 34.57 88 ASN A C 1
ATOM 647 O O . ASN A 1 88 ? 10.249 3.145 7.618 1.00 34.40 88 ASN A O 1
ATOM 652 N N . ILE A 1 89 ? 8.071 2.548 7.792 1.00 34.32 89 ILE A N 1
ATOM 653 C CA . ILE A 1 89 ? 7.803 3.458 8.907 1.00 33.86 89 ILE A CA 1
ATOM 654 C C . ILE A 1 89 ? 7.807 2.693 10.217 1.00 34.30 89 ILE A C 1
ATOM 655 O O . ILE A 1 89 ? 6.981 1.807 10.445 1.00 33.29 89 ILE A O 1
ATOM 660 N N . HIS A 1 90 ? 8.770 3.044 11.065 1.00 34.62 90 HIS A N 1
ATOM 661 C CA . HIS A 1 90 ? 8.926 2.453 12.381 1.00 34.66 90 HIS A CA 1
ATOM 662 C C . HIS A 1 90 ? 9.145 3.658 13.295 1.00 34.50 90 HIS A C 1
ATOM 663 O O . HIS A 1 90 ? 10.211 4.291 13.273 1.00 34.49 90 HIS A O 1
ATOM 670 N N . SER A 1 91 ? 8.121 3.976 14.085 1.00 34.06 91 SER A N 1
ATOM 671 C CA . SER A 1 91 ? 8.046 5.242 14.798 1.00 33.84 91 SER A CA 1
ATOM 672 C C . SER A 1 91 ? 9.257 5.577 15.700 1.00 33.93 91 SER A C 1
ATOM 673 O O . SER A 1 91 ? 9.710 6.717 15.720 1.00 34.11 91 SER A O 1
ATOM 676 N N . GLU A 1 92 ? 9.782 4.582 16.416 1.00 34.10 92 GLU A N 1
ATOM 677 C CA . GLU A 1 92 ? 10.904 4.791 17.332 1.00 33.74 92 GLU A CA 1
ATOM 678 C C . GLU A 1 92 ? 12.228 4.975 16.595 1.00 33.61 92 GLU A C 1
ATOM 679 O O . GLU A 1 92 ? 13.119 5.673 17.081 1.00 33.32 92 GLU A O 1
ATOM 685 N N . VAL A 1 93 ? 12.362 4.339 15.433 1.00 33.15 93 VAL A N 1
ATOM 686 C CA . VAL A 1 93 ? 13.507 4.605 14.587 1.00 33.19 93 VAL A CA 1
ATOM 687 C C . VAL A 1 93 ? 13.491 6.081 14.209 1.00 33.45 93 VAL A C 1
ATOM 688 O O . VAL A 1 93 ? 14.498 6.787 14.374 1.00 33.46 93 VAL A O 1
ATOM 692 N N . ILE A 1 94 ? 12.354 6.545 13.701 1.00 33.49 94 ILE A N 1
ATOM 693 C CA . ILE A 1 94 ? 12.247 7.928 13.282 1.00 33.74 94 ILE A CA 1
ATOM 694 C C . ILE A 1 94 ? 12.461 8.868 14.474 1.00 33.76 94 ILE A C 1
ATOM 695 O O . ILE A 1 94 ? 13.246 9.812 14.383 1.00 33.15 94 ILE A O 1
ATOM 700 N N . ARG A 1 95 ? 11.778 8.594 15.585 1.00 33.78 95 ARG A N 1
ATOM 701 C CA . ARG A 1 95 ? 11.877 9.448 16.766 1.00 34.42 95 ARG A CA 1
ATOM 702 C C . ARG A 1 95 ? 13.319 9.503 17.278 1.00 33.61 95 ARG A C 1
ATOM 703 O O . ARG A 1 95 ? 13.817 10.573 17.657 1.00 33.53 95 ARG A O 1
ATOM 711 N N . ARG A 1 96 ? 13.976 8.348 17.286 1.00 33.25 96 ARG A N 1
ATOM 712 C CA . ARG A 1 96 ? 15.342 8.256 17.786 1.00 33.68 96 ARG A CA 1
ATOM 713 C C . ARG A 1 96 ? 16.289 9.047 16.891 1.00 33.24 96 ARG A C 1
ATOM 714 O O . ARG A 1 96 ? 17.074 9.852 17.391 1.00 32.65 96 ARG A O 1
ATOM 722 N N . ALA A 1 97 ? 16.191 8.836 15.581 1.00 32.59 97 ALA A N 1
ATOM 723 C CA . ALA A 1 97 ? 17.038 9.572 14.631 1.00 33.23 97 ALA A CA 1
ATOM 724 C C . ALA A 1 97 ? 16.817 11.090 14.719 1.00 33.68 97 ALA A C 1
ATOM 725 O O . ALA A 1 97 ? 17.788 11.856 14.751 1.00 33.43 97 ALA A O 1
ATOM 727 N N . VAL A 1 98 ? 15.546 11.511 14.771 1.00 33.82 98 VAL A N 1
ATOM 728 C CA . VAL A 1 98 ? 15.204 12.915 15.003 1.00 34.13 98 VAL A CA 1
ATOM 729 C C . VAL A 1 98 ? 15.857 13.404 16.300 1.00 34.56 98 VAL A C 1
ATOM 730 O O . VAL A 1 98 ? 16.427 14.503 16.348 1.00 35.04 98 VAL A O 1
ATOM 734 N N . GLY A 1 99 ? 15.780 12.577 17.340 1.00 34.80 99 GLY A N 1
ATOM 735 C CA . GLY A 1 99 ? 16.356 12.894 18.652 1.00 34.35 99 GLY A CA 1
ATOM 736 C C . GLY A 1 99 ? 17.857 13.169 18.645 1.00 34.86 99 GLY A C 1
ATOM 737 O O . GLY A 1 99 ? 18.375 13.804 19.563 1.00 34.66 99 GLY A O 1
ATOM 738 N N . TYR A 1 100 ? 18.557 12.697 17.617 1.00 35.26 100 TYR A N 1
ATOM 739 C CA . TYR A 1 100 ? 19.987 12.985 17.456 1.00 35.94 100 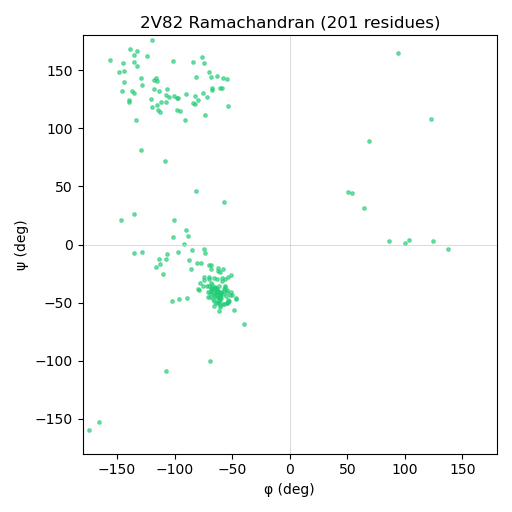TYR A CA 1
ATOM 740 C C . TYR A 1 100 ? 20.249 14.230 16.597 1.00 36.41 100 TYR A C 1
ATOM 741 O O . TYR A 1 100 ? 21.410 14.590 16.355 1.00 35.76 100 TYR A O 1
ATOM 750 N N . GLY A 1 101 ? 19.175 14.879 16.133 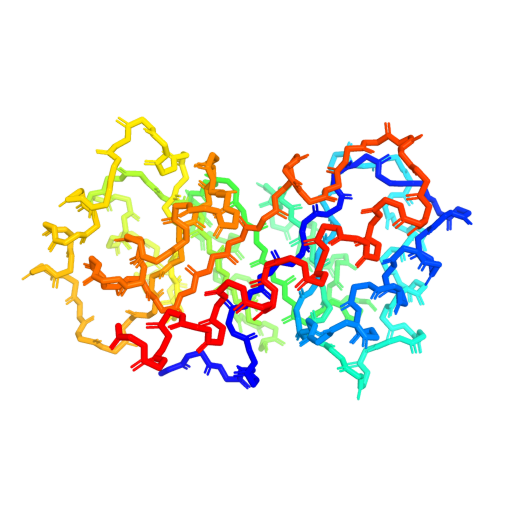1.00 36.82 101 GLY A N 1
ATOM 751 C CA . GLY A 1 101 ? 19.286 15.959 15.137 1.00 37.60 101 GLY A CA 1
ATOM 752 C C . GLY A 1 101 ? 19.719 15.481 13.742 1.00 38.37 101 GLY A C 1
ATOM 753 O O . GLY A 1 101 ? 20.192 16.277 12.923 1.00 37.93 101 GLY A O 1
ATOM 762 N N . THR A 1 103 ? 18.914 14.046 9.922 1.00 38.56 103 THR A N 1
ATOM 763 C CA . THR A 1 103 ? 17.892 14.160 8.886 1.00 37.87 103 THR A CA 1
ATOM 764 C C . THR A 1 103 ? 17.331 12.764 8.619 1.00 37.56 103 THR A C 1
ATOM 765 O O . THR A 1 103 ? 18.082 11.835 8.336 1.00 37.11 103 THR A O 1
ATOM 769 N N . VAL A 1 104 ? 16.016 12.616 8.729 1.00 37.30 104 VAL A N 1
ATOM 770 C CA . VAL A 1 104 ? 15.357 11.329 8.508 1.00 36.90 104 VAL A CA 1
ATOM 771 C C . VAL A 1 104 ? 14.481 11.434 7.276 1.00 36.98 104 VAL A C 1
ATOM 772 O O . VAL A 1 104 ? 13.732 12.410 7.117 1.00 37.08 104 VAL A O 1
ATOM 776 N N . CYS A 1 105 ? 14.605 10.448 6.390 1.00 36.46 105 CYS A N 1
ATOM 777 C CA . CYS A 1 105 ? 13.738 10.332 5.237 1.00 36.40 105 CYS A CA 1
ATOM 778 C C . CYS A 1 105 ? 13.196 8.910 5.208 1.00 35.83 105 CYS A C 1
ATOM 779 O O . CYS A 1 105 ? 13.714 8.049 4.481 1.00 35.33 105 CYS A O 1
ATOM 782 N N . PRO A 1 106 ? 12.153 8.647 6.010 1.00 34.97 106 PRO A N 1
ATOM 783 C CA . PRO A 1 106 ? 11.674 7.284 6.108 1.00 34.73 106 PRO A CA 1
ATOM 784 C C . PRO A 1 106 ? 10.688 6.898 4.985 1.00 34.37 106 PRO A C 1
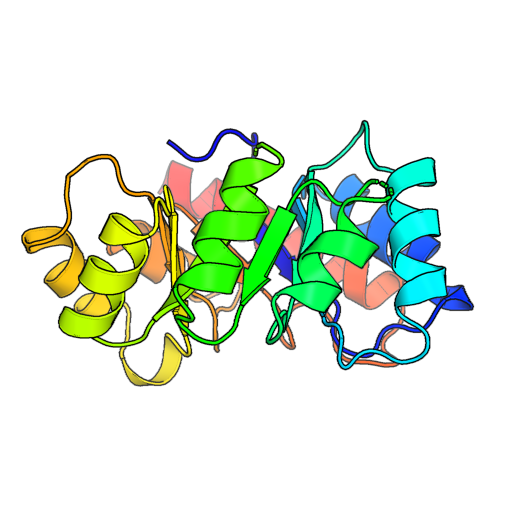ATOM 785 O O . PRO A 1 106 ? 10.036 7.770 4.398 1.00 34.46 106 PRO A O 1
ATOM 789 N N . GLY A 1 107 ? 10.582 5.591 4.723 1.00 33.83 107 GLY A N 1
ATOM 790 C CA . GLY A 1 107 ? 9.825 5.042 3.605 1.00 32.72 107 GLY A CA 1
ATOM 791 C C . GLY A 1 107 ? 8.420 4.579 3.979 1.00 32.85 107 GLY A C 1
ATOM 792 O O . GLY A 1 107 ? 8.228 3.782 4.903 1.00 31.82 107 GLY A O 1
ATOM 793 N N . CYS A 1 108 ? 7.442 5.101 3.245 1.00 32.19 108 CYS A N 1
ATOM 794 C CA . CYS A 1 108 ? 6.046 4.768 3.417 1.00 32.28 108 CYS A CA 1
ATOM 795 C C . CYS A 1 108 ? 5.469 4.485 2.038 1.00 31.80 108 CYS A C 1
ATOM 796 O O . CYS A 1 108 ? 6.100 4.769 1.012 1.00 31.69 108 CYS A O 1
ATOM 799 N N . ALA A 1 109 ? 4.282 3.899 1.994 1.00 30.98 109 ALA A N 1
ATOM 800 C CA . ALA A 1 109 ? 3.703 3.569 0.705 1.00 30.40 109 ALA A CA 1
ATOM 801 C C . ALA A 1 109 ? 2.223 3.944 0.624 1.00 30.49 109 ALA A C 1
ATOM 802 O O . ALA A 1 109 ? 1.606 3.851 -0.452 1.00 31.24 109 ALA A O 1
ATOM 804 N N . THR A 1 110 ? 1.652 4.358 1.753 1.00 29.64 110 THR A N 1
ATOM 805 C CA . THR A 1 110 ? 0.233 4.692 1.818 1.00 28.64 110 THR A CA 1
ATOM 806 C C . THR A 1 110 ? 0.053 5.994 2.589 1.00 28.53 110 THR A C 1
ATOM 807 O O . THR A 1 110 ? 0.958 6.419 3.310 1.00 28.18 110 THR A O 1
ATOM 811 N N . ALA A 1 111 ? -1.123 6.618 2.445 1.00 27.83 111 ALA A N 1
ATOM 812 C CA . ALA A 1 111 ? -1.458 7.792 3.242 1.00 27.41 111 ALA A CA 1
ATOM 813 C C . ALA A 1 111 ? -1.312 7.530 4.734 1.00 27.32 111 ALA A C 1
ATOM 814 O O . ALA A 1 111 ? -0.646 8.299 5.432 1.00 27.01 111 ALA A O 1
ATOM 816 N N . THR A 1 112 ? -1.908 6.435 5.209 1.00 27.60 112 THR A N 1
ATOM 817 C CA . THR A 1 112 ? -1.876 6.077 6.645 1.00 27.74 112 THR A CA 1
ATOM 818 C C . THR A 1 112 ? -0.435 6.042 7.176 1.00 28.27 112 THR A C 1
ATOM 819 O O . THR A 1 112 ? -0.119 6.644 8.221 1.00 28.15 112 THR A O 1
ATOM 823 N N . GLU A 1 113 ? 0.434 5.363 6.429 1.00 28.56 113 GLU A N 1
ATOM 824 C CA . GLU A 1 113 ? 1.820 5.250 6.808 1.00 29.68 113 GLU A CA 1
ATOM 825 C C . GLU A 1 113 ? 2.535 6.603 6.780 1.00 29.86 113 GLU A C 1
ATOM 826 O O . GLU A 1 113 ? 3.378 6.861 7.642 1.00 30.74 113 GLU A O 1
ATOM 832 N N . ALA A 1 114 ? 2.199 7.467 5.818 1.00 29.49 114 ALA A N 1
ATOM 833 C CA . ALA A 1 114 ? 2.834 8.796 5.754 1.00 28.52 114 ALA A CA 1
ATOM 834 C C . ALA A 1 114 ? 2.537 9.631 6.995 1.00 28.48 114 ALA A C 1
ATOM 835 O O . ALA A 1 114 ? 3.437 10.253 7.559 1.00 28.70 114 ALA A O 1
ATOM 837 N N . PHE A 1 115 ? 1.279 9.6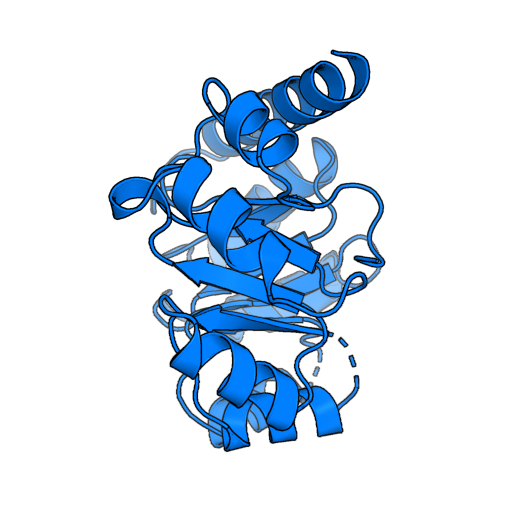40 7.427 1.00 28.51 115 PHE A N 1
ATOM 838 C CA . PHE A 1 115 ? 0.876 10.408 8.606 1.00 28.57 115 PHE A CA 1
ATOM 839 C C . PHE A 1 115 ? 1.403 9.849 9.912 1.00 28.82 115 PHE A C 1
ATOM 840 O O . PHE A 1 115 ? 1.619 10.596 10.866 1.00 30.05 115 PHE A O 1
ATOM 848 N N . THR A 1 116 ? 1.601 8.540 9.967 1.00 29.33 116 THR A N 1
ATOM 849 C CA . THR A 1 116 ? 2.340 7.944 11.084 1.00 29.97 116 THR A CA 1
ATOM 850 C C . THR A 1 116 ? 3.783 8.452 11.145 1.00 29.71 116 THR A C 1
ATOM 851 O O . THR A 1 116 ? 4.304 8.720 12.236 1.00 29.79 116 THR A O 1
ATOM 855 N N . ALA A 1 117 ? 4.428 8.559 9.983 1.00 29.58 117 ALA A N 1
ATOM 856 C CA . ALA A 1 117 ? 5.824 8.999 9.936 1.00 30.33 117 ALA A CA 1
ATOM 857 C C . ALA A 1 117 ? 5.945 10.466 10.333 1.00 30.31 117 ALA A C 1
ATOM 858 O O . ALA A 1 117 ? 6.850 10.837 11.080 1.00 30.69 117 ALA A O 1
ATOM 860 N N . LEU A 1 118 ? 5.007 11.294 9.876 1.00 30.95 118 LEU A N 1
ATOM 861 C CA . LEU A 1 118 ? 4.965 12.694 10.277 1.00 31.47 118 LEU A CA 1
ATOM 862 C C . LEU A 1 118 ? 4.799 12.842 11.795 1.00 32.30 118 LEU A C 1
ATOM 863 O O . LEU A 1 118 ? 5.461 13.674 12.428 1.00 32.42 118 LEU A O 1
ATOM 868 N N . GLU A 1 119 ? 3.933 12.018 12.375 1.00 33.52 119 GLU A N 1
ATOM 869 C CA . GLU A 1 119 ? 3.666 12.066 13.817 1.00 34.92 119 GLU A CA 1
ATOM 870 C C . GLU A 1 119 ? 4.864 11.614 14.658 1.00 34.46 119 GLU A C 1
ATOM 871 O O . GLU A 1 119 ? 4.977 11.948 15.846 1.00 34.39 119 GLU A O 1
ATOM 877 N N . ALA A 1 120 ? 5.756 10.867 14.021 1.00 34.38 120 ALA A N 1
ATOM 878 C CA . ALA A 1 120 ? 7.009 10.449 14.634 1.00 34.24 120 ALA A CA 1
ATOM 879 C C . ALA A 1 120 ? 8.102 11.526 14.499 1.00 34.41 120 ALA A C 1
ATOM 880 O O . ALA A 1 120 ? 9.223 11.358 15.022 1.00 34.23 120 ALA A O 1
ATOM 882 N N . GLY A 1 121 ? 7.777 12.605 13.781 1.00 33.78 121 GLY A N 1
ATOM 883 C CA . GLY A 1 121 ? 8.674 13.740 13.608 1.00 34.09 121 GLY A CA 1
ATOM 884 C C . GLY A 1 121 ? 9.391 13.844 12.265 1.00 34.50 121 GLY A C 1
ATOM 885 O O . GLY A 1 121 ? 10.213 14.740 12.068 1.00 34.31 121 GLY A O 1
ATOM 886 N N . ALA A 1 122 ? 9.090 12.942 11.336 1.00 34.70 122 ALA A N 1
ATOM 887 C CA . ALA A 1 122 ? 9.666 13.013 9.997 1.00 35.07 122 ALA A CA 1
ATOM 888 C C . ALA A 1 122 ? 9.326 14.334 9.302 1.00 35.48 122 ALA A C 1
ATOM 889 O O . ALA A 1 122 ? 8.190 14.801 9.336 1.00 35.21 122 ALA A O 1
ATOM 891 N N . GLN A 1 123 ? 10.341 14.930 8.678 1.00 36.22 123 GLN A N 1
ATOM 892 C CA . GLN A 1 123 ? 10.233 16.235 8.026 1.00 36.17 123 GLN A CA 1
ATOM 893 C C . GLN A 1 123 ? 10.234 16.064 6.498 1.00 35.60 123 GLN A C 1
ATOM 894 O O . GLN A 1 123 ? 10.028 17.024 5.737 1.00 35.84 123 GLN A O 1
ATOM 900 N N . ALA A 1 124 ? 10.491 14.833 6.073 1.00 34.22 124 ALA A N 1
ATOM 901 C CA . ALA A 1 124 ? 10.548 14.447 4.678 1.00 33.30 124 ALA A CA 1
ATOM 902 C C . ALA A 1 124 ? 10.000 13.016 4.566 1.00 32.86 124 ALA A C 1
ATOM 903 O O . ALA A 1 124 ? 10.061 12.261 5.538 1.00 32.95 124 ALA A O 1
ATOM 905 N N . LEU A 1 125 ? 9.505 12.636 3.386 1.00 32.38 125 LEU A N 1
ATOM 906 C CA . LEU A 1 125 ? 9.014 11.260 3.164 1.00 31.95 125 LEU A CA 1
ATOM 907 C C . LEU A 1 125 ? 9.604 10.617 1.924 1.00 32.02 125 LEU A C 1
ATOM 908 O O . LEU A 1 125 ? 9.828 11.283 0.921 1.00 31.44 125 LEU A O 1
ATOM 913 N N . LYS A 1 126 ? 9.869 9.314 2.017 1.00 33.04 126 LYS A N 1
ATOM 914 C CA . LYS A 1 126 ? 10.308 8.513 0.882 1.00 34.06 126 LYS A CA 1
ATOM 915 C C . LYS A 1 126 ? 9.085 7.687 0.490 1.00 34.64 126 LYS A C 1
ATOM 916 O O . LYS A 1 126 ? 8.495 7.034 1.335 1.00 35.20 126 LYS A O 1
ATOM 922 N N . ILE A 1 127 ? 8.677 7.729 -0.774 1.00 35.09 127 ILE A N 1
ATOM 923 C CA . ILE A 1 127 ? 7.635 6.813 -1.234 1.00 35.00 127 ILE A CA 1
ATOM 924 C C . ILE A 1 127 ? 8.355 5.623 -1.853 1.00 36.11 127 ILE A C 1
ATOM 925 O O . ILE A 1 127 ? 9.081 5.751 -2.846 1.00 36.54 127 ILE A O 1
ATOM 930 N N . PHE A 1 128 ? 8.192 4.467 -1.239 1.00 36.27 128 PHE A N 1
ATOM 931 C CA . PHE A 1 128 ? 8.927 3.304 -1.673 1.00 37.62 128 PHE A CA 1
ATOM 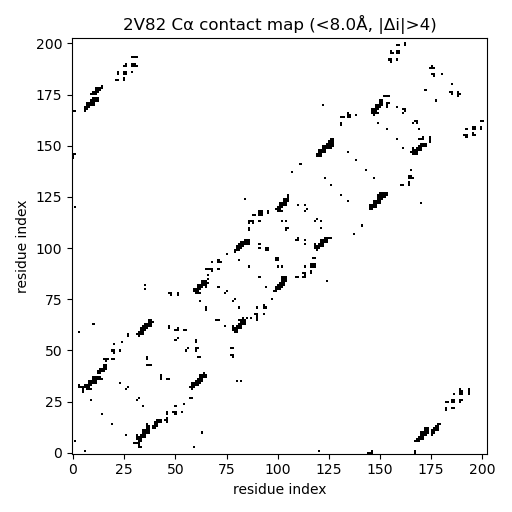932 C C . PHE A 1 128 ? 8.076 2.034 -1.720 1.00 37.84 128 PHE A C 1
ATOM 933 O O . PHE A 1 128 ? 7.348 1.744 -0.772 1.00 36.95 128 PHE A O 1
ATOM 941 N N . PRO A 1 129 ? 8.164 1.281 -2.834 1.00 38.74 129 PRO A N 1
ATOM 942 C CA . PRO A 1 129 ? 8.757 1.645 -4.128 1.00 39.63 129 PRO A CA 1
ATOM 943 C C . PRO A 1 129 ? 7.800 2.455 -5.007 1.00 40.46 129 PRO A C 1
ATOM 944 O O . PRO A 1 129 ? 6.658 2.050 -5.236 1.00 40.77 129 PRO A O 1
ATOM 948 N N . SER A 1 130 ? 8.272 3.598 -5.489 1.00 41.05 130 SER A N 1
ATOM 949 C CA . SER A 1 130 ? 7.438 4.541 -6.246 1.00 41.57 130 SER A CA 1
ATOM 950 C C . SER A 1 130 ? 6.951 3.989 -7.586 1.00 42.16 130 SER A C 1
ATOM 951 O O . SER A 1 130 ? 5.897 4.387 -8.074 1.00 42.04 130 SER A O 1
ATOM 954 N N . SER A 1 131 ? 7.742 3.091 -8.178 1.00 43.19 131 SER A N 1
ATOM 955 C CA . SER A 1 131 ? 7.505 2.539 -9.527 1.00 44.03 131 SER A CA 1
ATOM 956 C C . SER A 1 131 ? 6.163 1.849 -9.724 1.00 44.03 131 SER A C 1
ATOM 957 O O . SER A 1 131 ? 5.561 1.929 -10.795 1.00 44.11 131 SER A O 1
ATOM 960 N N . ALA A 1 132 ? 5.728 1.133 -8.694 1.00 44.48 132 ALA A N 1
ATOM 961 C CA . ALA A 1 132 ? 4.449 0.439 -8.704 1.00 44.14 132 ALA A CA 1
ATOM 962 C C . ALA A 1 132 ? 3.302 1.437 -8.714 1.00 43.84 132 ALA A C 1
ATOM 963 O O . ALA A 1 132 ? 2.267 1.192 -9.342 1.00 44.45 132 ALA A O 1
ATOM 965 N N . PHE A 1 133 ? 3.498 2.563 -8.026 1.00 42.83 133 PHE A N 1
ATOM 966 C CA . PHE A 1 133 ? 2.432 3.541 -7.827 1.00 42.06 133 PHE A CA 1
ATOM 967 C C . PHE A 1 133 ? 2.389 4.576 -8.942 1.00 41.50 133 PHE A C 1
ATOM 968 O O . PHE A 1 133 ? 1.318 4.879 -9.463 1.00 42.17 133 PHE A O 1
ATOM 976 N N . GLY A 1 134 ? 3.546 5.116 -9.309 1.00 40.47 134 GLY A N 1
ATOM 977 C CA . GLY A 1 134 ? 3.616 6.137 -10.348 1.00 39.19 134 GLY A CA 1
ATOM 978 C C . GLY A 1 134 ? 3.584 7.564 -9.818 1.00 38.33 134 GLY A C 1
ATOM 979 O O . GLY A 1 134 ? 3.224 7.794 -8.665 1.00 37.64 134 GLY A O 1
ATOM 980 N N . PRO A 1 135 ? 3.952 8.538 -10.673 1.00 37.66 135 PRO A N 1
ATOM 981 C CA . PRO A 1 135 ? 3.976 9.962 -10.329 1.00 37.27 135 PRO A CA 1
ATOM 982 C C . PRO A 1 135 ? 2.643 10.453 -9.792 1.00 36.96 135 PRO A C 1
ATOM 983 O O . PRO A 1 135 ? 2.618 11.248 -8.858 1.00 36.22 135 PRO A O 1
ATOM 987 N N . GLN A 1 136 ? 1.552 9.957 -10.382 1.00 37.30 136 GLN A N 1
ATOM 988 C CA . GLN A 1 136 ? 0.189 10.357 -10.028 1.00 37.58 136 GLN A CA 1
ATOM 989 C C . GLN A 1 136 ? -0.149 9.997 -8.585 1.00 36.90 136 GLN A C 1
ATOM 990 O O . GLN A 1 136 ? -0.942 10.684 -7.943 1.00 36.63 136 GLN A O 1
ATOM 996 N N . TYR A 1 137 ? 0.465 8.926 -8.081 1.00 36.60 137 TYR A N 1
ATOM 997 C CA . TYR A 1 137 ? 0.255 8.509 -6.698 1.00 36.20 137 TYR A CA 1
ATOM 998 C C . TYR A 1 137 ? 0.710 9.609 -5.756 1.00 35.79 137 TYR A C 1
ATOM 999 O O . TYR A 1 137 ? -0.016 10.004 -4.849 1.00 36.15 137 TYR A O 1
ATOM 1008 N N . ILE A 1 138 ? 1.920 10.091 -5.992 1.00 35.33 138 ILE A N 1
ATOM 1009 C CA . ILE A 1 138 ? 2.500 11.177 -5.217 1.00 35.05 138 ILE A CA 1
ATOM 1010 C C . ILE A 1 138 ? 1.646 12.445 -5.344 1.00 34.18 138 ILE A C 1
ATOM 1011 O O . ILE A 1 138 ? 1.330 13.066 -4.340 1.00 34.16 138 ILE A O 1
ATOM 1016 N N . LYS A 1 139 ? 1.261 12.808 -6.566 1.00 33.35 139 LYS A N 1
ATOM 1017 C CA . LYS A 1 139 ? 0.373 13.953 -6.801 1.00 32.56 139 LYS A CA 1
ATOM 1018 C C . LYS A 1 139 ? -0.880 13.832 -5.926 1.00 31.88 139 LYS A C 1
ATOM 1019 O O . LYS A 1 139 ? -1.330 14.807 -5.309 1.00 31.60 139 LYS A O 1
ATOM 1025 N N . ALA A 1 140 ? -1.441 12.626 -5.870 1.00 30.78 140 ALA A N 1
ATOM 1026 C CA . ALA A 1 140 ? -2.615 12.387 -5.038 1.00 30.31 140 ALA A CA 1
ATOM 1027 C C . ALA A 1 140 ? -2.271 12.496 -3.541 1.00 29.61 140 ALA A C 1
ATOM 1028 O O . ALA A 1 140 ? -3.046 13.046 -2.758 1.00 28.73 140 ALA A O 1
ATOM 1030 N N . LEU A 1 141 ? -1.090 12.023 -3.150 1.00 29.32 141 LEU A N 1
ATOM 1031 C CA . LEU A 1 141 ? -0.692 12.120 -1.750 1.00 29.30 141 LEU A CA 1
ATOM 1032 C C . LEU A 1 141 ? -0.442 13.560 -1.336 1.00 29.88 141 LEU A C 1
ATOM 1033 O O . LEU A 1 141 ? -0.840 13.982 -0.232 1.00 29.75 141 LEU A O 1
ATOM 1038 N N . LYS A 1 142 ? 0.154 14.328 -2.248 1.00 29.46 142 LYS A N 1
ATOM 1039 C CA . LYS A 1 142 ? 0.437 15.746 -2.012 1.00 29.62 142 LYS A CA 1
ATOM 1040 C C . LYS A 1 142 ? -0.824 16.587 -1.792 1.00 29.29 142 LYS A C 1
ATOM 1041 O O . LYS A 1 142 ? -0.761 17.686 -1.236 1.00 29.45 142 LYS A O 1
ATOM 1047 N N . ALA A 1 143 ? -1.977 16.092 -2.226 1.00 28.47 143 ALA A N 1
ATOM 1048 C CA . ALA A 1 143 ? -3.193 16.852 -2.000 1.00 27.52 143 ALA A CA 1
ATOM 1049 C C . ALA A 1 143 ? -3.677 16.731 -0.540 1.00 27.61 143 ALA A C 1
ATOM 1050 O O . ALA A 1 143 ? -4.501 17.535 -0.096 1.00 27.29 143 ALA A O 1
ATOM 1052 N N . VAL A 1 144 ? -3.158 15.744 0.201 1.00 27.47 144 VAL A N 1
ATOM 1053 C CA . VAL A 1 144 ? -3.475 15.622 1.630 1.00 28.10 144 VAL A CA 1
ATOM 1054 C C . VAL A 1 144 ? -2.313 15.935 2.608 1.00 29.01 144 VAL A C 1
ATOM 1055 O O . VAL A 1 144 ? -2.556 16.324 3.752 1.00 28.72 144 VAL A O 1
ATOM 1059 N N . LEU A 1 145 ? -1.071 15.778 2.157 1.00 29.16 145 LEU A N 1
ATOM 1060 C CA . LEU A 1 145 ? 0.090 16.038 3.006 1.00 29.88 145 LEU A CA 1
ATOM 1061 C C . LEU A 1 145 ? 0.261 17.529 3.302 1.00 30.75 145 LEU A C 1
ATOM 1062 O O . LEU A 1 145 ? -0.093 18.367 2.474 1.00 30.30 145 LEU A O 1
ATOM 1067 N N . PRO A 1 146 ? 0.806 17.867 4.491 1.00 31.86 146 PRO A N 1
ATOM 1068 C CA . PRO A 1 146 ? 1.146 19.266 4.809 1.00 32.61 146 PRO A CA 1
ATOM 1069 C C . PRO A 1 146 ? 2.059 19.825 3.719 1.00 33.33 146 PRO A C 1
ATOM 1070 O O . PRO A 1 146 ? 2.920 19.099 3.213 1.00 33.50 146 PRO A O 1
ATOM 1074 N N . SER A 1 147 ? 1.867 21.092 3.363 1.00 34.50 147 SER A N 1
ATOM 1075 C CA . SER A 1 147 ? 2.545 21.694 2.198 1.00 35.64 147 SER A CA 1
ATOM 1076 C C . SER A 1 147 ? 4.080 21.618 2.218 1.00 36.15 147 SER A C 1
ATOM 1077 O O . SER A 1 147 ? 4.705 21.433 1.171 1.00 36.02 147 SER A O 1
ATOM 1080 N N . ASP A 1 148 ? 4.667 21.745 3.409 1.00 36.95 148 ASP A N 1
ATOM 1081 C CA . ASP A 1 148 ? 6.133 21.802 3.570 1.00 37.65 148 ASP A CA 1
ATOM 1082 C C . ASP A 1 148 ? 6.837 20.459 3.728 1.00 37.40 148 ASP A C 1
ATOM 1083 O O . ASP A 1 148 ? 8.038 20.413 4.011 1.00 37.92 148 ASP A O 1
ATOM 1088 N N . ILE A 1 149 ? 6.106 19.362 3.563 1.00 36.96 149 ILE A N 1
ATOM 1089 C CA . ILE A 1 149 ? 6.731 18.058 3.633 1.00 36.21 149 ILE A CA 1
ATOM 1090 C C . ILE A 1 149 ? 7.326 17.726 2.266 1.00 36.23 149 ILE A C 1
ATOM 1091 O O . ILE A 1 149 ? 6.615 17.720 1.261 1.00 36.21 149 ILE A O 1
ATOM 1096 N N . ALA A 1 150 ? 8.637 17.478 2.245 1.00 35.90 150 ALA A N 1
ATOM 1097 C CA . ALA A 1 150 ? 9.356 17.085 1.035 1.00 35.45 150 ALA A CA 1
ATOM 1098 C C . ALA A 1 150 ? 9.155 15.607 0.742 1.00 35.33 150 ALA A C 1
ATOM 1099 O O . ALA A 1 150 ? 9.431 14.747 1.589 1.00 35.48 150 ALA A O 1
ATOM 1101 N N . VAL A 1 151 ? 8.678 15.310 -0.465 1.00 34.98 151 VAL A N 1
ATOM 1102 C CA . VAL A 1 151 ? 8.450 13.925 -0.866 1.00 34.58 151 VAL A CA 1
ATOM 1103 C C . VAL A 1 151 ? 9.487 13.445 -1.892 1.00 34.72 151 VAL A C 1
ATOM 1104 O O . VAL A 1 151 ? 9.743 14.096 -2.916 1.00 35.33 151 VAL A O 1
ATOM 1108 N N . PHE A 1 152 ? 10.090 12.308 -1.589 1.00 34.30 152 PHE A N 1
ATOM 1109 C CA . PHE A 1 152 ? 11.126 11.717 -2.424 1.00 34.73 152 PHE A CA 1
ATOM 1110 C C . PHE A 1 152 ? 10.635 10.431 -3.058 1.00 34.49 152 PHE A C 1
ATOM 1111 O O . PHE A 1 152 ? 10.237 9.512 -2.357 1.00 34.75 152 PHE A O 1
ATOM 1119 N N . ALA A 1 153 ? 10.672 10.367 -4.384 1.00 34.64 153 ALA A N 1
ATOM 1120 C CA . ALA A 1 153 ? 10.436 9.106 -5.090 1.00 34.92 153 ALA A CA 1
ATOM 1121 C C . ALA A 1 153 ? 11.668 8.201 -4.968 1.00 35.21 153 ALA A C 1
ATOM 1122 O O . ALA A 1 153 ? 12.793 8.645 -5.182 1.00 35.43 153 ALA A O 1
ATOM 1124 N N . VAL A 1 154 ? 11.459 6.950 -4.578 1.00 35.42 154 VAL A N 1
ATOM 1125 C CA . VAL A 1 154 ? 12.530 5.944 -4.545 1.00 35.97 154 VAL A CA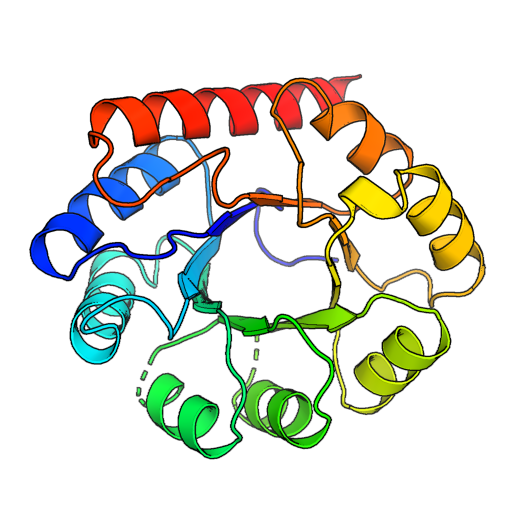 1
ATOM 1126 C C . VAL A 1 154 ? 11.953 4.630 -5.058 1.00 36.67 154 VAL A C 1
ATOM 1127 O O . VAL A 1 154 ? 10.952 4.134 -4.532 1.00 36.69 154 VAL A O 1
ATOM 1131 N N . GLY A 1 155 ? 12.568 4.097 -6.106 1.00 37.25 155 GLY A N 1
ATOM 1132 C CA . GLY A 1 155 ? 12.191 2.800 -6.655 1.00 37.72 155 GLY A CA 1
ATOM 1133 C C . GLY A 1 155 ? 11.832 2.949 -8.103 1.00 38.06 155 GLY A C 1
ATOM 1134 O O . GLY A 1 155 ? 10.793 3.513 -8.421 1.00 37.87 155 GLY A O 1
ATOM 1135 N N . GLY A 1 156 ? 12.705 2.461 -8.984 1.00 38.71 156 GLY A N 1
ATOM 1136 C CA . GLY A 1 156 ? 12.501 2.589 -10.435 1.00 39.59 156 GLY A CA 1
ATOM 1137 C C . GLY A 1 156 ? 12.504 4.014 -10.998 1.00 40.11 156 GLY A C 1
ATOM 1138 O O . GLY A 1 156 ? 11.810 4.299 -11.989 1.00 40.66 156 GLY A O 1
ATOM 1139 N N . VAL A 1 157 ? 13.271 4.905 -10.369 1.00 40.19 157 VAL A N 1
ATOM 1140 C CA . VAL A 1 157 ? 13.523 6.251 -10.899 1.00 40.06 157 VAL A CA 1
ATOM 1141 C C . VAL A 1 157 ? 14.770 6.229 -11.791 1.00 40.41 157 VAL A C 1
ATOM 1142 O O . VAL A 1 157 ? 15.828 5.724 -11.388 1.00 40.43 157 VAL A O 1
ATOM 1146 N N . THR A 1 158 ? 14.626 6.779 -12.998 1.00 40.43 158 THR A N 1
ATOM 1147 C CA . THR A 1 158 ? 15.694 6.816 -14.007 1.00 40.94 158 THR A CA 1
ATOM 1148 C C . THR A 1 158 ? 15.956 8.253 -14.446 1.00 40.90 158 THR A C 1
ATOM 1149 O O . THR A 1 158 ? 15.094 9.125 -14.247 1.00 40.76 158 THR A O 1
ATOM 1153 N N . PRO A 1 159 ? 17.129 8.507 -15.077 1.00 40.96 159 PRO A N 1
ATOM 1154 C CA . PRO A 1 159 ? 17.404 9.862 -15.531 1.00 40.70 159 PRO A CA 1
ATOM 1155 C C . PRO A 1 159 ? 16.379 10.293 -16.571 1.00 40.72 159 PRO A C 1
ATOM 1156 O O . PRO A 1 159 ? 16.152 11.484 -16.760 1.00 40.64 159 PRO A O 1
ATOM 1160 N N . GLU A 1 160 ? 15.758 9.316 -17.221 1.00 40.89 160 GLU A N 1
ATOM 1161 C CA . GLU A 1 160 ? 14.758 9.575 -18.252 1.00 41.30 160 GLU A CA 1
ATOM 1162 C C . GLU A 1 160 ? 13.394 9.950 -17.655 1.00 41.34 160 GLU A C 1
ATOM 1163 O O . GLU A 1 160 ? 12.720 10.835 -18.174 1.00 41.06 160 GLU A O 1
ATOM 1169 N N . ASN A 1 161 ? 13.002 9.293 -16.563 1.00 41.43 161 ASN A N 1
ATOM 1170 C CA . ASN A 1 161 ? 11.686 9.552 -15.952 1.00 41.88 161 ASN A CA 1
ATOM 1171 C C . ASN A 1 161 ? 11.701 10.535 -14.769 1.00 41.66 161 ASN A C 1
ATOM 1172 O O . ASN A 1 161 ? 10.642 10.909 -14.250 1.00 41.40 161 ASN A O 1
ATOM 1177 N N . LEU A 1 162 ? 12.900 10.940 -14.345 1.00 41.26 162 LEU A N 1
ATOM 1178 C CA . LEU A 1 162 ? 13.042 11.844 -13.207 1.00 40.66 162 LEU A CA 1
ATOM 1179 C C . LEU A 1 162 ? 12.144 13.073 -13.346 1.00 40.36 162 LEU A C 1
ATOM 1180 O O . LEU A 1 162 ? 11.492 13.481 -12.384 1.00 39.97 162 LEU A O 1
ATOM 1185 N N . ALA A 1 163 ? 12.109 13.637 -14.554 1.00 40.03 163 ALA A N 1
ATOM 1186 C CA . ALA A 1 163 ? 11.255 14.780 -14.869 1.00 40.15 163 ALA A CA 1
ATOM 1187 C C . ALA A 1 163 ? 9.825 14.581 -14.366 1.00 40.02 163 ALA A C 1
ATOM 1188 O O . ALA A 1 163 ? 9.267 15.468 -13.719 1.00 40.18 163 ALA A O 1
ATOM 1190 N N . GLN A 1 164 ? 9.255 13.407 -14.626 1.00 39.86 164 GLN A N 1
ATOM 1191 C CA . GLN A 1 164 ? 7.850 13.166 -14.312 1.00 40.04 164 GLN A CA 1
ATOM 1192 C C . GLN A 1 164 ? 7.579 13.086 -12.812 1.00 39.23 164 GLN A C 1
ATOM 1193 O O . GLN A 1 164 ? 6.479 13.417 -12.372 1.00 39.17 164 GLN A O 1
ATOM 1199 N N . TRP A 1 165 ? 8.584 12.670 -12.039 1.00 38.08 165 TRP A N 1
ATOM 1200 C CA . TRP A 1 165 ? 8.482 12.656 -10.586 1.00 37.49 165 TRP A CA 1
ATOM 1201 C C . TRP A 1 165 ? 8.504 14.084 -10.033 1.00 37.15 165 TRP A C 1
ATOM 1202 O O . TRP A 1 165 ? 7.698 14.439 -9.164 1.00 36.95 165 TRP A O 1
ATOM 1213 N N . ILE A 1 166 ? 9.419 14.894 -10.555 1.00 36.52 166 ILE A N 1
ATOM 1214 C CA . ILE A 1 166 ? 9.532 16.296 -10.166 1.00 36.71 166 ILE A CA 1
ATOM 1215 C C . ILE A 1 166 ? 8.266 17.088 -10.526 1.00 36.75 166 ILE A C 1
ATOM 1216 O O . ILE A 1 166 ? 7.825 17.927 -9.739 1.00 36.72 166 ILE A O 1
ATOM 1221 N N . ASP A 1 167 ? 7.691 16.802 -11.702 1.00 36.90 167 ASP A N 1
ATOM 1222 C CA . ASP A 1 167 ? 6.444 17.435 -12.190 1.00 36.85 167 ASP A CA 1
ATOM 1223 C C . ASP A 1 167 ? 5.268 17.093 -11.269 1.00 36.50 167 ASP A C 1
ATOM 1224 O O . ASP A 1 167 ? 4.435 17.952 -10.949 1.00 36.05 167 ASP A O 1
ATOM 1229 N N . ALA A 1 168 ? 5.228 15.832 -10.840 1.00 35.90 168 ALA A N 1
ATOM 1230 C CA . ALA A 1 168 ? 4.183 15.306 -9.969 1.00 35.94 168 ALA A CA 1
ATOM 1231 C C . ALA A 1 168 ? 4.211 15.871 -8.542 1.00 35.94 168 ALA A C 1
ATOM 1232 O O . ALA A 1 168 ? 3.220 15.760 -7.807 1.00 36.33 168 ALA A O 1
ATOM 1234 N N . GLY A 1 169 ? 5.339 16.456 -8.141 1.00 35.66 169 GLY A N 1
ATOM 1235 C CA . GLY A 1 169 ? 5.411 17.133 -6.849 1.00 34.98 169 GLY A CA 1
ATOM 1236 C C . GLY A 1 169 ? 6.512 16.652 -5.935 1.00 34.49 169 GLY A C 1
ATOM 1237 O O . GLY A 1 169 ? 6.630 17.125 -4.804 1.00 34.18 169 GLY A O 1
ATOM 1238 N N . CYS A 1 170 ? 7.333 15.724 -6.421 1.00 34.17 170 CYS A N 1
ATOM 1239 C CA . CYS A 1 170 ? 8.473 15.244 -5.644 1.00 33.79 170 CYS A CA 1
ATOM 1240 C C . CYS A 1 170 ? 9.495 16.355 -5.491 1.00 33.42 170 CYS A C 1
ATOM 1241 O O . CYS A 1 170 ? 9.819 17.052 -6.451 1.00 33.51 170 CYS A O 1
ATOM 1244 N N . ALA A 1 171 ? 9.992 16.524 -4.273 1.00 33.64 171 ALA A N 1
ATOM 1245 C CA . ALA A 1 171 ? 11.065 17.481 -4.030 1.00 33.51 171 ALA A CA 1
ATOM 1246 C C . ALA A 1 171 ? 12.374 16.916 -4.569 1.00 33.43 171 ALA A C 1
ATOM 1247 O O . ALA A 1 171 ? 13.272 17.679 -4.951 1.00 33.45 171 ALA A O 1
ATOM 1249 N N . GLY A 1 172 ? 12.471 15.583 -4.603 1.00 32.74 172 GLY A N 1
ATOM 1250 C CA . GLY A 1 172 ? 13.628 14.895 -5.189 1.00 32.44 172 GLY A CA 1
ATOM 1251 C C . GLY A 1 172 ? 13.488 13.378 -5.253 1.00 32.15 172 GLY A C 1
ATOM 1252 O O . GLY A 1 172 ? 12.378 12.838 -5.199 1.00 31.95 172 GLY A O 1
ATOM 1253 N N . ALA A 1 173 ? 14.616 12.681 -5.376 1.00 31.83 173 ALA A N 1
ATOM 1254 C CA . ALA A 1 173 ? 14.579 11.225 -5.536 1.00 31.44 173 ALA A CA 1
ATOM 1255 C C . ALA A 1 173 ? 15.781 10.532 -4.918 1.00 31.43 173 ALA A C 1
ATOM 1256 O O . ALA A 1 173 ? 16.881 11.084 -4.863 1.00 31.58 173 ALA A O 1
ATOM 1258 N N . GLY A 1 174 ? 15.548 9.318 -4.448 1.00 31.16 174 GLY A N 1
ATOM 1259 C CA . GLY A 1 174 ? 16.610 8.426 -4.005 1.00 31.73 174 GLY A CA 1
ATOM 1260 C C . GLY A 1 174 ? 16.866 7.441 -5.125 1.00 32.05 174 GLY A C 1
ATOM 1261 O O . GLY A 1 174 ? 15.941 6.806 -5.627 1.00 31.77 174 GLY A O 1
ATOM 1262 N N . LEU A 1 175 ? 18.126 7.323 -5.521 1.00 32.64 175 LEU A N 1
ATOM 1263 C CA . LEU A 1 175 ? 18.510 6.488 -6.658 1.00 32.97 175 LEU A CA 1
ATOM 1264 C C . LEU A 1 175 ? 19.388 5.308 -6.256 1.00 33.55 175 LEU A C 1
ATOM 1265 O O . LEU A 1 175 ? 20.479 5.475 -5.705 1.00 33.58 175 LEU A O 1
ATOM 1270 N N . GLY A 1 176 ? 18.894 4.111 -6.539 1.00 33.89 176 GLY A N 1
ATOM 1271 C CA . GLY A 1 176 ? 19.544 2.888 -6.082 1.00 34.91 176 GLY A CA 1
ATOM 1272 C C . GLY A 1 176 ? 20.211 2.158 -7.228 1.00 35.18 176 GLY A C 1
ATOM 1273 O O . GLY A 1 176 ? 21.214 2.629 -7.768 1.00 34.56 176 GLY A O 1
ATOM 1274 N N . SER A 1 177 ? 19.629 1.021 -7.602 1.00 36.03 177 SER A N 1
ATOM 1275 C CA . SER A 1 177 ? 20.172 0.134 -8.635 1.00 37.83 177 SER A CA 1
ATOM 1276 C C . SER A 1 177 ? 20.456 0.822 -9.976 1.00 37.97 177 SER A C 1
ATOM 1277 O O . SER A 1 177 ? 21.337 0.395 -10.707 1.00 38.64 177 SER A O 1
ATOM 1280 N N . ASP A 1 178 ? 19.723 1.893 -10.290 1.00 38.39 178 ASP A N 1
ATOM 1281 C CA . ASP A 1 178 ? 19.870 2.588 -11.579 1.00 37.90 178 ASP A CA 1
ATOM 1282 C C . ASP A 1 178 ? 21.076 3.513 -11.541 1.00 36.95 178 ASP A C 1
ATOM 1283 O O . ASP A 1 178 ? 21.564 3.982 -12.577 1.00 36.89 178 ASP A O 1
ATOM 1288 N N . LEU A 1 179 ? 21.548 3.777 -10.332 1.00 35.36 179 LEU A N 1
ATOM 1289 C CA . LEU A 1 179 ? 22.763 4.549 -10.131 1.00 34.38 179 LEU A CA 1
ATOM 1290 C C . LEU A 1 179 ? 23.971 3.655 -9.788 1.00 33.60 179 LEU A C 1
ATOM 1291 O O . LEU A 1 179 ? 25.060 3.813 -10.350 1.00 33.00 179 LEU A O 1
ATOM 1296 N N . TYR A 1 180 ? 23.770 2.754 -8.826 1.00 32.80 180 TYR A N 1
ATOM 1297 C CA . TYR A 1 180 ? 24.818 1.849 -8.359 1.00 31.99 180 TYR A CA 1
ATOM 1298 C C . TYR A 1 180 ? 24.241 0.458 -8.126 1.00 31.95 180 TYR A C 1
ATOM 1299 O O . TYR A 1 180 ? 23.266 0.293 -7.401 1.00 31.66 180 TYR A O 1
ATOM 1308 N N . ARG A 1 181 ? 24.842 -0.529 -8.784 1.00 31.69 181 ARG A N 1
ATOM 1309 C CA . ARG A 1 181 ? 24.652 -1.927 -8.456 1.00 31.19 181 ARG A CA 1
ATOM 1310 C C . ARG A 1 181 ? 25.985 -2.508 -7.969 1.00 31.54 181 ARG A C 1
ATOM 1311 O O . ARG A 1 181 ? 27.055 -2.182 -8.533 1.00 31.37 181 ARG A O 1
ATOM 1319 N N . ALA A 1 182 ? 25.927 -3.370 -6.944 1.00 30.62 182 ALA A N 1
ATOM 1320 C CA . ALA A 1 182 ? 27.131 -3.921 -6.321 1.00 31.22 182 ALA A CA 1
ATOM 1321 C C . ALA A 1 182 ? 28.048 -4.558 -7.353 1.00 31.51 182 ALA A C 1
ATOM 1322 O O . ALA A 1 182 ? 27.649 -5.508 -8.045 1.00 31.92 182 ALA A O 1
ATOM 1324 N N . GLY A 1 183 ? 29.267 -4.026 -7.462 1.00 30.92 183 GLY A N 1
ATOM 1325 C CA . GLY A 1 183 ? 30.261 -4.583 -8.361 1.00 30.68 183 GLY A CA 1
ATOM 1326 C C . GLY A 1 183 ? 30.452 -3.882 -9.692 1.00 30.56 183 GLY A C 1
ATOM 1327 O O . GLY A 1 183 ? 31.258 -4.332 -10.501 1.00 30.77 183 GLY A O 1
ATOM 1328 N N . GLN A 1 184 ? 29.713 -2.794 -9.937 1.00 30.06 184 GLN A N 1
ATOM 1329 C CA . GLN A 1 184 ? 29.953 -1.967 -11.118 1.00 30.09 184 GLN A CA 1
ATOM 1330 C C . GLN A 1 184 ? 31.204 -1.084 -10.914 1.00 30.35 184 GLN A C 1
ATOM 1331 O O . GLN A 1 184 ? 31.632 -0.847 -9.784 1.00 30.61 184 GLN A O 1
ATOM 1337 N N . SER A 1 185 ? 31.765 -0.580 -12.008 1.00 30.90 185 SER A N 1
ATOM 1338 C CA . SER A 1 185 ? 32.992 0.232 -11.958 1.00 30.78 185 SER A CA 1
ATOM 1339 C C . SER A 1 185 ? 32.723 1.626 -11.425 1.00 31.12 185 SER A C 1
ATOM 1340 O O . SER A 1 185 ? 31.588 2.114 -11.524 1.00 31.14 185 SER A O 1
ATOM 1343 N N . VAL A 1 186 ? 33.768 2.259 -10.872 1.00 31.13 186 VAL A N 1
ATOM 1344 C CA . VAL A 1 186 ? 33.731 3.673 -10.469 1.00 31.17 186 VAL A CA 1
ATOM 1345 C C . VAL A 1 186 ? 33.340 4.550 -11.640 1.00 31.17 186 VAL A C 1
ATOM 1346 O O . VAL A 1 186 ? 32.613 5.533 -11.482 1.00 31.34 186 VAL A O 1
ATOM 1350 N N . GLU A 1 187 ? 33.808 4.185 -12.829 1.00 31.35 187 GLU A N 1
ATOM 1351 C CA . GLU A 1 187 ? 33.462 4.935 -14.030 1.00 31.57 187 GLU A CA 1
ATOM 1352 C C . GLU A 1 187 ? 31.955 4.879 -14.326 1.00 31.53 187 GLU A C 1
ATOM 1353 O O . GLU A 1 187 ? 31.369 5.878 -14.734 1.00 31.48 187 GLU A O 1
ATOM 1359 N N . ARG A 1 188 ? 31.328 3.726 -14.095 1.00 31.34 188 ARG A N 1
ATOM 1360 C CA . ARG A 1 188 ? 29.872 3.606 -14.257 1.00 31.62 188 ARG A CA 1
ATOM 1361 C C . ARG A 1 188 ? 29.093 4.470 -13.253 1.00 31.15 188 ARG A C 1
ATOM 1362 O O . ARG A 1 188 ? 28.065 5.044 -13.587 1.00 31.64 188 ARG A O 1
ATOM 1370 N N . THR A 1 189 ? 29.595 4.549 -12.032 1.00 31.65 189 THR A N 1
ATOM 1371 C CA . THR A 1 189 ? 29.014 5.397 -10.990 1.00 31.57 189 THR A CA 1
ATOM 1372 C C . THR A 1 189 ? 29.081 6.874 -11.375 1.00 31.29 189 THR A C 1
ATOM 1373 O O . THR A 1 189 ? 28.111 7.601 -11.206 1.00 31.00 189 THR A O 1
ATOM 1377 N N . ALA A 1 190 ? 30.232 7.306 -11.885 1.00 31.59 190 ALA A N 1
ATOM 1378 C CA . ALA A 1 190 ? 30.404 8.683 -12.356 1.00 32.35 190 ALA A CA 1
ATOM 1379 C C . ALA A 1 190 ? 29.493 8.984 -13.557 1.00 32.34 190 ALA A C 1
ATOM 1380 O O . ALA A 1 190 ? 28.957 10.098 -13.656 1.00 32.88 190 ALA A O 1
ATOM 1382 N N . GLN A 1 191 ? 29.318 7.996 -14.447 1.00 32.28 191 GLN A N 1
ATOM 1383 C CA . GLN A 1 191 ? 28.426 8.117 -15.625 1.00 33.10 191 GLN A CA 1
ATOM 1384 C C . GLN A 1 191 ? 26.957 8.257 -15.208 1.00 32.56 191 GLN A C 1
ATOM 1385 O O . GLN A 1 191 ? 26.260 9.180 -15.644 1.00 32.48 191 GLN A O 1
ATOM 1391 N N . GLN A 1 192 ? 26.479 7.336 -14.377 1.00 32.23 192 GLN A N 1
ATOM 1392 C CA . GLN A 1 192 ? 25.078 7.403 -13.953 1.00 32.74 192 GLN A CA 1
ATOM 1393 C C . GLN A 1 192 ? 24.772 8.645 -13.123 1.00 31.98 192 GLN A C 1
ATOM 1394 O O . GLN A 1 192 ? 23.713 9.235 -13.288 1.00 32.39 192 GLN A O 1
ATOM 1400 N N . ALA A 1 193 ? 25.709 9.046 -12.258 1.00 31.41 193 ALA A N 1
ATOM 1401 C CA . ALA A 1 193 ? 25.531 10.219 -11.391 1.00 31.13 193 ALA A CA 1
ATOM 1402 C C . ALA A 1 193 ? 25.498 11.502 -12.204 1.00 30.75 193 ALA A C 1
ATOM 1403 O O . ALA A 1 193 ? 24.717 12.402 -11.905 1.00 31.15 193 ALA A O 1
ATOM 1405 N N . ALA A 1 194 ? 26.346 11.572 -13.234 1.00 30.44 194 ALA A N 1
ATOM 1406 C CA . ALA A 1 194 ? 26.324 12.670 -14.210 1.00 30.03 194 ALA A CA 1
ATOM 1407 C C . ALA A 1 194 ? 24.974 12.732 -14.906 1.00 29.71 194 ALA A C 1
ATOM 1408 O O . ALA A 1 194 ? 24.396 13.812 -15.040 1.00 30.12 194 ALA A O 1
ATOM 1410 N N . ALA A 1 195 ? 24.467 11.576 -15.334 1.00 29.11 195 ALA A N 1
ATOM 1411 C CA . ALA A 1 195 ? 23.164 11.512 -16.013 1.00 28.76 195 ALA A CA 1
ATOM 1412 C C . ALA A 1 195 ? 22.024 12.024 -15.138 1.00 28.22 195 ALA A C 1
ATOM 1413 O O . ALA A 1 195 ? 21.182 12.783 -15.604 1.00 28.57 195 ALA A O 1
ATOM 1415 N N . PHE A 1 196 ? 21.990 11.601 -13.875 1.00 28.47 196 PHE A N 1
ATOM 1416 C CA . PHE A 1 196 ? 20.934 12.032 -12.954 1.00 28.58 196 PHE A CA 1
ATOM 1417 C C . PHE A 1 196 ? 20.993 13.516 -12.636 1.00 28.85 196 PHE A C 1
ATOM 1418 O O . PHE A 1 196 ? 19.955 14.170 -12.586 1.00 29.44 196 PHE A O 1
ATOM 1426 N N . VAL A 1 197 ? 22.194 14.040 -12.398 1.00 29.08 197 VAL A N 1
ATOM 1427 C CA . VAL A 1 197 ? 22.365 15.468 -12.120 1.00 29.52 197 VAL A CA 1
ATOM 1428 C C . VAL A 1 197 ? 21.902 16.299 -13.321 1.00 29.46 197 VAL A C 1
ATOM 1429 O O . VAL A 1 197 ? 21.204 17.294 -13.155 1.00 29.22 197 VAL A O 1
ATOM 1433 N N . LYS A 1 198 ? 22.310 15.872 -14.518 1.00 29.98 198 LYS A N 1
ATOM 1434 C CA . LYS A 1 198 ? 21.897 16.482 -15.786 1.00 30.87 198 LYS A CA 1
ATOM 1435 C C . LYS A 1 198 ? 20.382 16.451 -15.938 1.00 31.23 198 LYS A C 1
ATOM 1436 O O . LYS A 1 198 ? 19.766 17.484 -16.194 1.00 31.68 198 LYS A O 1
ATOM 1442 N N . ALA A 1 199 ? 19.794 15.269 -15.758 1.00 31.51 199 ALA A N 1
ATOM 1443 C CA . ALA A 1 199 ? 18.336 15.086 -15.821 1.00 31.74 199 ALA A CA 1
ATOM 1444 C C . ALA A 1 199 ? 17.584 15.958 -14.822 1.00 32.08 199 ALA A C 1
ATOM 1445 O O . ALA A 1 199 ? 16.549 16.531 -15.172 1.00 31.61 199 ALA A O 1
ATOM 1447 N N . TYR A 1 200 ? 18.098 16.053 -13.590 1.00 32.35 200 TYR A N 1
ATOM 1448 C CA . TYR A 1 200 ? 17.489 16.925 -12.583 1.00 32.53 200 TYR A CA 1
ATOM 1449 C C . TYR A 1 200 ? 17.515 18.399 -12.998 1.00 33.11 200 TYR A C 1
ATOM 1450 O O . TYR A 1 200 ? 16.498 19.088 -12.909 1.00 33.08 200 TYR A O 1
ATOM 1459 N N . ARG A 1 201 ? 18.693 18.879 -13.397 1.00 34.08 201 ARG A N 1
ATOM 1460 C CA . ARG A 1 201 ? 18.875 20.287 -13.788 1.00 35.21 201 ARG A CA 1
ATOM 1461 C C . ARG A 1 201 ? 17.983 20.653 -14.966 1.00 35.82 201 ARG A C 1
ATOM 1462 O O . ARG A 1 201 ? 17.383 21.737 -14.988 1.00 36.37 201 ARG A O 1
ATOM 1470 N N . GLU A 1 202 ? 17.881 19.744 -15.935 1.00 36.51 202 GLU A N 1
ATOM 1471 C CA . GLU A 1 202 ? 17.004 19.962 -17.089 1.00 37.29 202 GLU A CA 1
ATOM 1472 C C . GLU A 1 202 ? 15.534 19.935 -16.679 1.00 37.47 202 GLU A C 1
ATOM 1473 O O . GLU A 1 202 ? 14.715 20.652 -17.260 1.00 37.26 202 GLU A O 1
ATOM 1479 N N . ALA A 1 203 ? 15.213 19.121 -15.672 1.00 37.68 203 ALA A N 1
ATOM 1480 C CA . ALA A 1 203 ? 13.840 19.004 -15.171 1.00 38.34 203 ALA A CA 1
ATOM 1481 C C . ALA A 1 203 ? 13.331 20.299 -14.531 1.00 38.76 203 ALA A C 1
ATOM 1482 O O . ALA A 1 203 ? 12.186 20.698 -14.767 1.00 38.65 203 ALA A O 1
ATOM 1484 N N . VAL A 1 204 ? 14.185 20.941 -13.731 1.00 39.32 204 VAL A N 1
ATOM 1485 C CA . VAL A 1 204 ? 13.865 22.229 -13.111 1.00 39.95 204 VAL A CA 1
ATOM 1486 C C . VAL A 1 204 ? 13.696 23.285 -14.197 1.00 40.44 204 VAL A C 1
ATOM 1487 O O . VAL A 1 204 ? 12.704 24.008 -14.221 1.00 40.49 204 VAL A O 1
ATOM 1491 N N . GLN A 1 205 ? 14.679 23.356 -15.089 1.00 41.30 205 GLN A N 1
ATOM 1492 C CA . GLN A 1 205 ? 14.635 24.225 -16.257 1.00 42.03 205 GLN A CA 1
ATOM 1493 C C . GLN A 1 205 ? 13.299 24.054 -16.987 1.00 42.49 205 GLN A C 1
ATOM 1494 O O . GLN A 1 205 ? 12.560 25.023 -17.150 1.00 42.32 205 GLN A O 1
ATOM 1500 N N . LEU A 1 206 ? 12.977 22.819 -17.376 1.00 43.22 206 LEU A N 1
ATOM 1501 C CA . LEU A 1 206 ? 11.688 22.507 -18.005 1.00 43.95 206 LEU A CA 1
ATOM 1502 C C . LEU A 1 206 ? 10.531 22.634 -17.006 1.00 44.06 206 LEU A C 1
ATOM 1503 O O . LEU A 1 206 ? 10.057 23.737 -16.729 1.00 44.39 206 LEU A O 1
ATOM 1508 N N . HIS A 1 207 ? 10.027 21.658 -16.449 1.00 44.24 207 HIS A N 1
#

B-factor: mean 35.49, std 6.52, range [18.25, 65.48]

GO terms:
  GO:0008674 2-dehydro-3-deoxy-6-phosphogalactonate aldolase activity (F, IDA)
  GO:0034194 D-galactonate catabolic process (P, IMP)

Organism: Escherichia coli (strain K12) (NCBI:txid83333)

Secondary structure (P-SEA, 3-state):
cccccccbbbbbccccccaaaaaaaaaaaacccbbbbbccccaaaaaaaaaaaaccccccccccccccaaaaaaaaccccbbbbccccaaaaaaaaaacccccccccaaaaaaaaaaccccccccccccccaaaaaaaaacccccbbbbbcccccccaaaaaaaacccbbbbccccccccccaaaaaaaaaaaaaaaaaaaac